Protein AF-E1T785-F1 (afdb_monomer)

Solvent-accessible surface area (backbone atoms only — not comparable to full-atom values): 15479 Å² total; per-residue (Å²): 138,87,81,79,80,77,81,83,77,61,74,66,61,57,54,53,52,51,52,52,52,53,51,53,49,52,54,56,58,63,71,67,68,72,83,83,67,47,73,42,74,53,43,89,75,67,82,80,56,80,74,70,69,83,73,79,69,86,63,81,60,54,86,45,40,35,24,63,44,80,32,51,56,45,77,91,52,64,41,40,44,41,56,33,48,78,50,101,89,40,71,44,77,32,89,43,41,24,38,72,49,43,50,32,56,30,51,35,52,26,43,46,54,50,37,26,68,74,61,50,36,57,71,45,58,96,51,93,75,64,92,84,54,51,40,39,35,36,42,42,40,35,74,41,81,45,32,34,76,54,47,31,8,34,43,30,31,44,34,35,44,28,38,75,93,50,90,44,58,40,75,42,74,50,76,33,75,23,75,22,50,72,56,67,69,35,38,51,52,12,44,36,52,29,49,52,56,51,34,52,40,52,45,51,40,51,52,47,51,53,51,42,53,54,54,53,55,54,57,67,69,65,63,77,90,75,78,90,77,93,70,93,72,95,70,81,86,73,78,78,72,78,77,70,77,59,64,77,74,60,73,83,74,78,75,75,84,78,76,83,126

pLDDT: mean 81.6, std 20.51, range [30.55, 98.69]

Mean predicted aligned error: 12.33 Å

Sequence (261 aa):
MMFDRLPRLPRGSVRGAVLAGALATAFALAACSSPNSRFYTLGDVSAGAPAAAPSVRTAAAPAWLIAVAPIDVPPQVAKNQLVVQTGPTQVKVLEEERWASLPGDELRRALSTSLTQQLNTIDVYGAAYSDTTPVYRVSMNVQRFESWPGSHALIDAVWSVRAVRSTAVMTCRSVVSEPVGSGYDSLVDGHRRALQRISAQVAGAVQAMAAAAVASSATSASNPASAPSTAASASAANKRVVRVSVPACPSEVAAGSVAVR

Radius of gyration: 31.35 Å; Cα contacts (8 Å, |Δi|>4): 379; chains: 1; bounding box: 48×64×136 Å

Nearest PDB structures (foldseek):
  6osx-assembly1_A  TM=8.588E-01  e=2.670E-11  Enterobacter cloacae
  8q2d-assembly1_A  TM=8.648E-01  e=5.911E-10  Escherichia coli
  8q2c-assembly1_B  TM=8.013E-01  e=6.675E-10  Escherichia coli
  2iqi-assembly8_H  TM=7.731E-01  e=5.592E-09  Xanthomonas campestris pv. campestris
  2iqi-assembly6_F  TM=7.863E-01  e=2.260E-08  Xanthomonas campestris pv. campestris

Secondary structure (DSSP, 8-state):
----------HHHHHHHHHHHHHHHHHHHHTTPPPPPEEE-SS----SS---------SPPPS-EEEE---B--TTT-SSEEEEEEETTEEEEEEEEEESS-HHHHHHHHHHHHHHHHHT--B-TTS---TTS-EEEEEEEEEEEEEETTTEEEEEEEEEEEETTSS-EEEEEEEEEEE--SSHHHHHHHHHHHHHHHHHHHHHHHHHHHHHHHHHHHHHHS-----------------------PPPPPP----------

InterPro domains:
  IPR005586 ABC-type transport auxiliary lipoprotein component [PF03886] (51-203)

Organism: Burkholderia sp. (strain CCGE1003) (NCBI:txid640512)

Foldseek 3Di:
DDDDDDDDDDPVVVVVVVVVVVVVVVVVVVVPDDDAADEAFLADPPVPPDPPPPPPPPDPQPLAAEAEDQEADPPVQQAFFDWADPDPPDIDTHPRYGYPHGVSVRLSNRLQVLLCVLRVHHHQHVHDDDPVGWYKYKYKYWPDAHQYAQFWTWTWIWMWIDGPPDPAIDIDIDIFIFGFHHDDVRSSVRVSVRSSLVSVQVNVQNVQLVVLVVVVVVVVVPPDPPDDDPDDDDDDCPPPPPPRDRDHRDDRPPPDDPDDD

Structure (mmCIF, N/CA/C/O backbone):
data_AF-E1T785-F1
#
_entry.id   AF-E1T785-F1
#
loop_
_atom_site.group_PDB
_atom_site.id
_atom_site.type_symbol
_atom_site.label_atom_id
_atom_site.label_alt_id
_atom_site.label_comp_id
_atom_site.label_asym_id
_atom_site.label_entity_id
_atom_site.label_seq_id
_atom_site.pdbx_PDB_ins_code
_atom_site.Cartn_x
_atom_site.Cartn_y
_atom_site.Cartn_z
_atom_site.occupancy
_atom_site.B_iso_or_equiv
_atom_site.auth_seq_id
_atom_site.auth_comp_id
_atom_site.auth_asym_id
_atom_site.auth_atom_id
_atom_site.pdbx_PDB_model_num
ATOM 1 N N . MET A 1 1 ? 0.353 37.597 82.668 1.00 50.66 1 MET A N 1
ATOM 2 C CA . MET A 1 1 ? 0.628 36.857 81.417 1.00 50.66 1 MET A CA 1
ATOM 3 C C . MET A 1 1 ? -0.339 35.683 81.375 1.00 50.66 1 MET A C 1
ATOM 5 O O . MET A 1 1 ? -0.178 34.749 82.149 1.0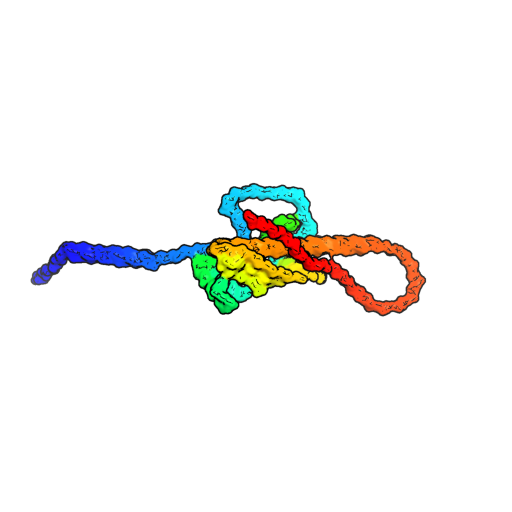0 50.66 1 MET A O 1
ATOM 9 N N . MET A 1 2 ? -1.423 35.812 80.611 1.00 48.12 2 MET A N 1
ATOM 10 C CA . MET A 1 2 ? -2.520 34.840 80.552 1.00 48.12 2 MET A CA 1
ATOM 11 C C . MET A 1 2 ? -2.169 33.809 79.476 1.00 48.12 2 MET A C 1
ATOM 13 O O . MET A 1 2 ? -2.085 34.155 78.302 1.00 48.12 2 MET A O 1
ATOM 17 N N . PHE A 1 3 ? -1.874 32.574 79.879 1.00 56.34 3 PHE A N 1
ATOM 18 C CA . PHE A 1 3 ? -1.658 31.474 78.943 1.00 56.34 3 PHE A CA 1
ATOM 19 C C . PHE A 1 3 ? -3.012 30.850 78.611 1.00 56.34 3 PHE A C 1
ATOM 21 O O . PHE A 1 3 ? -3.573 30.108 79.419 1.00 56.34 3 PHE A O 1
ATOM 28 N N . ASP A 1 4 ? -3.533 31.173 77.430 1.00 55.00 4 ASP A N 1
ATOM 29 C CA . ASP A 1 4 ? -4.713 30.522 76.871 1.00 55.00 4 ASP A CA 1
ATOM 30 C C . ASP A 1 4 ? -4.440 29.026 76.668 1.00 55.00 4 ASP A C 1
ATOM 32 O O . ASP A 1 4 ? -3.512 28.616 75.963 1.00 55.00 4 ASP A O 1
ATOM 36 N N . ARG A 1 5 ? -5.247 28.181 77.319 1.00 57.56 5 ARG A N 1
ATOM 37 C CA . ARG A 1 5 ? -5.224 26.731 77.107 1.00 57.56 5 ARG A CA 1
ATOM 38 C C . ARG A 1 5 ? -5.931 26.422 75.794 1.00 57.56 5 ARG A C 1
ATOM 40 O O . ARG A 1 5 ? -7.155 26.465 75.725 1.00 57.56 5 ARG A O 1
ATOM 47 N N . LEU A 1 6 ? -5.161 26.030 74.781 1.00 60.56 6 LEU A N 1
ATOM 48 C CA . LEU A 1 6 ? -5.719 25.499 73.540 1.00 60.56 6 LEU A CA 1
ATOM 49 C C . LEU A 1 6 ? -6.572 24.241 73.818 1.00 60.56 6 LEU A C 1
ATOM 51 O O . LEU A 1 6 ? -6.137 23.347 74.558 1.00 60.56 6 LEU A O 1
ATOM 55 N N . PRO A 1 7 ? -7.775 24.141 73.227 1.00 64.31 7 PRO A N 1
ATOM 56 C CA . PRO A 1 7 ? -8.656 22.997 73.407 1.00 64.31 7 PRO A CA 1
ATOM 57 C C . PRO A 1 7 ? -8.028 21.730 72.811 1.00 64.31 7 PRO A C 1
ATOM 59 O O . PRO A 1 7 ? -7.568 21.704 71.670 1.00 64.31 7 PRO A O 1
ATOM 62 N N . ARG A 1 8 ? -8.017 20.644 73.594 1.00 61.50 8 ARG A N 1
ATOM 63 C CA . ARG A 1 8 ? -7.592 19.318 73.126 1.00 61.50 8 ARG A CA 1
ATOM 64 C C . ARG A 1 8 ? -8.666 18.756 72.197 1.00 61.50 8 ARG A C 1
ATOM 66 O O . ARG A 1 8 ? -9.742 18.383 72.657 1.00 61.50 8 ARG A O 1
ATOM 73 N N . LEU A 1 9 ? -8.361 18.676 70.904 1.00 59.06 9 LEU A N 1
ATOM 74 C CA . LEU A 1 9 ? -9.236 18.046 69.919 1.00 59.06 9 LEU A CA 1
ATOM 75 C C . LEU A 1 9 ? -9.465 16.559 70.267 1.00 59.06 9 LEU A C 1
ATOM 77 O O . LEU A 1 9 ? -8.508 15.843 70.589 1.00 59.06 9 LEU A O 1
ATOM 81 N N . PRO A 1 10 ? -10.714 16.065 70.207 1.00 64.62 10 PRO A N 1
ATOM 82 C CA . PRO A 1 10 ? -11.024 14.672 70.491 1.00 64.62 10 PRO A CA 1
ATOM 83 C C . PRO A 1 10 ? -10.369 13.760 69.445 1.00 64.62 10 PRO A C 1
ATOM 85 O O . PRO A 1 10 ? -10.533 13.932 68.238 1.00 64.62 10 PRO A O 1
ATOM 88 N N . ARG A 1 11 ? -9.634 12.743 69.913 1.00 62.47 11 ARG A N 1
ATOM 89 C CA . ARG A 1 11 ? -8.872 11.789 69.077 1.00 62.47 11 ARG A CA 1
ATOM 90 C C . ARG A 1 11 ? -9.716 11.081 68.000 1.00 62.47 11 ARG A C 1
ATOM 92 O O . ARG A 1 11 ? -9.159 10.618 67.008 1.00 62.47 11 ARG A O 1
ATOM 99 N N . GLY A 1 12 ? -11.039 11.014 68.173 1.00 66.06 12 GLY A N 1
ATOM 100 C CA . GLY A 1 12 ? -11.977 10.477 67.180 1.00 66.06 12 GLY A CA 1
ATOM 101 C C . GLY A 1 12 ? -12.086 11.331 65.911 1.00 66.06 12 GLY A C 1
ATOM 102 O O . GLY A 1 12 ? -12.112 10.783 64.812 1.00 66.06 12 GLY A O 1
ATOM 103 N N . SER A 1 13 ? -12.047 12.661 66.038 1.00 66.31 13 SER A N 1
ATOM 104 C CA . SER A 1 13 ? -12.136 13.590 64.901 1.00 66.31 13 SER A CA 1
ATOM 105 C C . SER A 1 13 ? -10.894 13.536 64.008 1.00 66.31 13 SER A C 1
ATOM 107 O O . SER A 1 13 ? -10.998 13.664 62.792 1.00 66.31 13 SER A O 1
ATOM 109 N N . VAL A 1 14 ? -9.723 13.263 64.595 1.00 71.88 14 VAL A N 1
ATOM 110 C CA . VAL A 1 14 ? -8.457 13.127 63.856 1.00 71.88 14 VAL A CA 1
ATOM 111 C C . VAL A 1 14 ? -8.446 11.853 63.001 1.00 71.88 14 VAL A C 1
ATOM 113 O O . VAL A 1 14 ? -8.027 11.894 61.849 1.00 71.88 14 VAL A O 1
ATOM 116 N N . ARG A 1 15 ? -8.963 10.726 63.514 1.00 74.62 15 ARG A N 1
ATOM 117 C CA . ARG A 1 15 ? -9.059 9.469 62.746 1.00 74.62 15 ARG A CA 1
ATOM 118 C C . ARG A 1 15 ? -10.034 9.572 61.569 1.00 74.62 15 ARG A C 1
ATOM 120 O O . ARG A 1 15 ? -9.722 9.072 60.492 1.00 74.62 15 ARG A O 1
ATOM 127 N N . GLY A 1 16 ? -11.171 10.248 61.757 1.00 75.81 16 GLY A N 1
ATOM 128 C CA . GLY A 1 16 ? -12.144 10.489 60.686 1.00 75.81 16 GLY A CA 1
ATOM 129 C C . GLY A 1 16 ? -11.580 11.351 59.551 1.00 75.81 16 GLY A C 1
ATOM 130 O O . GLY A 1 16 ? -11.738 11.002 58.384 1.00 75.81 16 GLY A O 1
ATOM 131 N N . ALA A 1 17 ? -10.851 12.421 59.886 1.00 79.56 17 ALA A N 1
ATOM 132 C CA . ALA A 1 17 ? -10.211 13.289 58.896 1.00 79.56 17 ALA A CA 1
ATOM 133 C C . ALA A 1 17 ? -9.123 12.563 58.079 1.00 79.56 17 ALA A C 1
ATOM 135 O O . ALA A 1 17 ? -9.041 12.746 56.866 1.00 79.56 17 ALA A O 1
ATOM 136 N N . VAL A 1 18 ? -8.328 11.695 58.716 1.00 82.00 18 VAL A N 1
ATOM 137 C CA . VAL A 1 18 ? -7.293 10.898 58.030 1.00 82.00 18 VAL A CA 1
ATOM 138 C C . VAL A 1 18 ? -7.911 9.865 57.079 1.00 82.00 18 VAL A C 1
ATOM 140 O O . VAL A 1 18 ? -7.454 9.737 55.947 1.00 82.00 18 VAL A O 1
ATOM 143 N N . LEU A 1 19 ? -8.974 9.167 57.496 1.00 83.38 19 LEU A N 1
ATOM 144 C CA . LEU A 1 19 ? -9.689 8.207 56.642 1.00 83.38 19 LEU A CA 1
ATOM 145 C C . LEU A 1 19 ? -10.351 8.887 55.437 1.00 83.38 19 LEU A C 1
ATOM 147 O O . LEU A 1 19 ? -10.235 8.390 54.320 1.00 83.38 19 LEU A O 1
ATOM 151 N N . ALA A 1 20 ? -10.994 10.040 55.642 1.00 84.69 20 ALA A N 1
ATOM 152 C CA . ALA A 1 20 ? -11.591 10.814 54.556 1.00 84.69 20 ALA A CA 1
ATOM 153 C C . ALA A 1 20 ? -10.531 11.327 53.565 1.00 84.69 20 ALA A C 1
ATOM 155 O O . ALA A 1 20 ? -10.727 11.234 52.355 1.00 84.69 20 ALA A O 1
ATOM 156 N N . GLY A 1 21 ? -9.382 11.798 54.066 1.00 88.00 21 GLY A N 1
ATOM 157 C CA . GLY A 1 21 ? -8.251 12.206 53.230 1.00 88.00 21 GLY A CA 1
ATOM 158 C C . GLY A 1 21 ? -7.667 11.052 52.407 1.00 88.00 21 GLY A C 1
ATOM 159 O O . GLY A 1 21 ? -7.393 11.227 51.219 1.00 88.00 21 GLY A O 1
ATOM 160 N N . ALA A 1 22 ? -7.536 9.862 53.003 1.00 86.12 22 ALA A N 1
ATOM 161 C CA . ALA A 1 22 ? -7.064 8.654 52.322 1.00 86.12 22 ALA A CA 1
ATOM 162 C C . ALA A 1 22 ? -8.044 8.163 51.237 1.00 86.12 22 ALA A C 1
ATOM 164 O O . ALA A 1 22 ? -7.627 7.781 50.146 1.00 86.12 22 ALA A O 1
ATOM 165 N N . LEU A 1 23 ? -9.353 8.219 51.500 1.00 88.00 23 LEU A N 1
ATOM 166 C CA . LEU A 1 23 ? -10.389 7.893 50.513 1.00 88.00 23 LEU A CA 1
ATOM 167 C C . LEU A 1 23 ? -10.407 8.895 49.355 1.00 88.00 23 LEU A C 1
ATOM 169 O O . LEU A 1 23 ? -10.444 8.487 48.198 1.00 88.00 23 LEU A O 1
ATOM 173 N N . ALA A 1 24 ? -10.328 10.196 49.644 1.00 85.31 24 ALA A N 1
ATOM 174 C CA . ALA A 1 24 ? -10.288 11.233 48.615 1.00 85.31 24 ALA A CA 1
ATOM 175 C C . ALA A 1 24 ? -9.048 11.105 47.715 1.00 85.31 24 ALA A C 1
ATOM 177 O O . ALA A 1 24 ? -9.154 11.235 46.497 1.00 85.31 24 ALA A O 1
ATOM 178 N N . THR A 1 25 ? -7.885 10.787 48.294 1.00 83.56 25 THR A N 1
ATOM 179 C CA . THR A 1 25 ? -6.671 10.505 47.513 1.00 83.56 25 THR A CA 1
ATOM 180 C C . THR A 1 25 ? -6.807 9.221 46.699 1.00 83.56 25 THR A C 1
ATOM 182 O O . THR A 1 25 ? -6.485 9.239 45.517 1.00 83.56 25 THR A O 1
ATOM 185 N N . ALA A 1 26 ? -7.360 8.138 47.249 1.00 82.25 26 ALA A N 1
ATOM 186 C CA . ALA A 1 26 ? -7.601 6.909 46.486 1.00 82.25 26 ALA A CA 1
ATOM 187 C C . ALA A 1 26 ? -8.542 7.127 45.281 1.00 82.25 26 ALA A C 1
ATOM 189 O O . ALA A 1 26 ? -8.255 6.646 44.185 1.00 82.25 26 ALA A O 1
ATOM 190 N N . PHE A 1 27 ? -9.618 7.906 45.447 1.00 82.44 27 PHE A N 1
ATOM 191 C CA . PHE A 1 27 ? -10.508 8.288 44.343 1.00 82.44 27 PHE A CA 1
ATOM 192 C C . PHE A 1 27 ? -9.813 9.186 43.310 1.00 82.44 27 PHE A C 1
ATOM 194 O O . PHE A 1 27 ? -10.007 8.994 42.111 1.00 82.44 27 PHE A O 1
ATOM 201 N N . ALA A 1 28 ? -8.965 10.119 43.752 1.00 82.31 28 ALA A N 1
ATOM 202 C CA . ALA A 1 28 ? -8.172 10.952 42.850 1.00 82.31 28 ALA A CA 1
ATOM 203 C C . ALA A 1 28 ? -7.151 10.130 42.039 1.00 82.31 28 ALA A C 1
ATOM 205 O O . ALA A 1 28 ? -6.942 10.413 40.863 1.00 82.31 28 ALA A O 1
ATOM 206 N N . LEU A 1 29 ? -6.557 9.082 42.625 1.00 78.25 29 LEU A N 1
ATOM 207 C CA . LEU A 1 29 ? -5.646 8.177 41.914 1.00 78.25 29 LEU A CA 1
ATOM 208 C C . LEU A 1 29 ? -6.382 7.268 40.915 1.00 78.25 29 LEU A C 1
ATOM 210 O O . LEU A 1 29 ? -5.865 7.026 39.826 1.00 78.25 29 LEU A O 1
ATOM 214 N N . ALA A 1 30 ? -7.591 6.798 41.241 1.00 70.38 30 ALA A N 1
ATOM 215 C CA . ALA A 1 30 ? -8.408 6.002 40.319 1.00 70.38 30 ALA A CA 1
ATOM 216 C C . ALA A 1 30 ? -8.887 6.812 39.097 1.00 70.38 30 ALA A C 1
ATOM 218 O O . ALA A 1 30 ? -9.045 6.256 38.011 1.00 70.38 30 ALA A O 1
ATOM 219 N N . ALA A 1 31 ? -9.052 8.130 39.247 1.00 67.94 31 ALA A N 1
ATOM 220 C CA . AL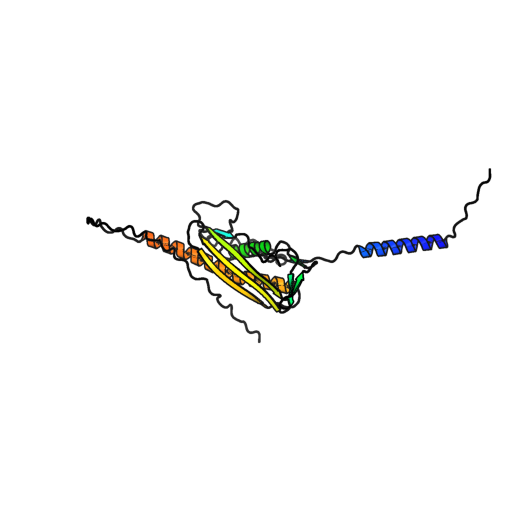A A 1 31 ? -9.405 9.039 38.156 1.00 67.94 31 ALA A CA 1
ATOM 221 C C . ALA A 1 31 ? -8.258 9.292 37.150 1.00 67.94 31 ALA A C 1
ATOM 223 O O . ALA A 1 31 ? -8.504 9.840 36.079 1.00 67.94 31 ALA A O 1
ATOM 224 N N . CYS A 1 32 ? -7.025 8.868 37.456 1.00 75.12 32 CYS A N 1
ATOM 225 C CA . CYS A 1 32 ? -5.862 8.983 36.566 1.00 75.12 32 CYS A CA 1
ATOM 226 C C . CYS A 1 32 ? -5.608 7.733 35.700 1.00 75.12 32 CYS A C 1
ATOM 228 O O . CYS A 1 32 ? -4.553 7.629 35.071 1.00 75.12 32 CYS A O 1
ATOM 230 N N . SER A 1 33 ? -6.530 6.765 35.658 1.00 74.00 33 SER A N 1
ATOM 231 C CA . SER A 1 33 ? -6.387 5.608 34.767 1.00 74.00 33 SER A CA 1
ATOM 232 C C . SER A 1 33 ? -6.621 6.031 33.312 1.00 74.00 33 SER A C 1
ATOM 234 O O . SER A 1 33 ? -7.705 6.490 32.957 1.00 74.00 33 SER A O 1
ATOM 236 N N . SER A 1 34 ? -5.592 5.910 32.468 1.00 72.44 34 SER A N 1
ATOM 237 C CA . SER A 1 34 ? -5.698 6.171 31.029 1.00 72.44 34 SER A CA 1
ATOM 238 C C . SER A 1 34 ? -6.214 4.927 30.289 1.00 72.44 34 SER A C 1
ATOM 240 O O . SER A 1 34 ? -5.835 3.808 30.649 1.00 72.44 34 SER A O 1
ATOM 242 N N . PRO A 1 35 ? -7.072 5.081 29.261 1.00 76.50 35 PRO A N 1
ATOM 243 C CA . PRO A 1 35 ? -7.508 3.960 28.434 1.00 76.50 35 PRO A CA 1
ATOM 244 C C . PRO A 1 35 ? -6.318 3.268 27.759 1.00 76.50 35 PRO A C 1
ATOM 246 O O . PRO A 1 35 ? -5.388 3.924 27.286 1.00 76.50 35 PRO A O 1
ATOM 249 N N . ASN A 1 36 ? -6.353 1.937 27.682 1.00 85.31 36 ASN A N 1
ATOM 250 C CA . ASN A 1 36 ? -5.328 1.176 26.974 1.00 85.31 36 ASN A CA 1
ATOM 251 C C . ASN A 1 36 ? -5.446 1.420 25.459 1.00 85.31 36 ASN A C 1
ATOM 253 O O . ASN A 1 36 ? -6.487 1.124 24.877 1.00 85.31 36 ASN A O 1
ATOM 257 N N . SER A 1 37 ? -4.390 1.944 24.833 1.00 90.81 37 SER A N 1
ATOM 258 C CA . SER A 1 37 ? -4.333 2.176 23.384 1.00 90.81 37 SER A CA 1
ATOM 259 C C . SER A 1 37 ? -3.687 0.996 22.659 1.00 90.81 37 SER A C 1
ATOM 261 O O . SER A 1 37 ? -2.655 0.483 23.095 1.00 90.81 37 SER A O 1
ATOM 263 N N . ARG A 1 38 ? -4.254 0.599 21.519 1.00 94.81 38 ARG A N 1
ATOM 264 C CA . ARG A 1 38 ? -3.717 -0.438 20.633 1.00 94.81 38 ARG A CA 1
ATOM 265 C C . ARG A 1 38 ? -3.166 0.180 19.358 1.00 94.81 38 ARG A C 1
ATOM 267 O O . ARG A 1 38 ? -3.734 1.125 18.811 1.00 94.81 38 ARG A O 1
ATOM 274 N N . PHE A 1 39 ? -2.058 -0.383 18.887 1.00 95.75 39 PHE A N 1
ATOM 275 C CA . PHE A 1 39 ? -1.356 0.093 17.704 1.00 95.75 39 PHE A CA 1
ATOM 276 C C . PHE A 1 39 ? -1.245 -1.001 16.648 1.00 95.75 39 PHE A C 1
ATOM 278 O O . PHE A 1 39 ? -0.851 -2.129 16.943 1.00 95.75 39 PHE A O 1
ATOM 285 N N . TYR A 1 40 ? -1.561 -0.634 15.413 1.00 96.12 40 TYR A N 1
ATOM 286 C CA . TYR A 1 40 ? -1.675 -1.528 14.273 1.00 96.12 40 TYR A CA 1
ATOM 287 C C . TYR A 1 40 ? -0.661 -1.201 13.187 1.00 96.12 40 TYR A C 1
ATOM 289 O O . TYR A 1 40 ? -0.358 -0.036 12.933 1.00 96.12 40 TYR A O 1
ATOM 297 N N . THR A 1 41 ? -0.174 -2.234 12.504 1.00 95.62 41 THR A N 1
ATOM 298 C CA . THR A 1 41 ? 0.733 -2.091 11.363 1.00 95.62 41 THR A CA 1
ATOM 299 C C . THR A 1 41 ? 0.335 -3.023 10.225 1.00 95.62 41 THR A C 1
ATOM 301 O O . THR A 1 41 ? -0.101 -4.158 10.441 1.00 95.62 41 THR A O 1
ATOM 304 N N . LEU A 1 42 ? 0.491 -2.536 8.992 1.00 95.06 42 LEU A N 1
ATOM 305 C CA . LEU A 1 42 ? 0.307 -3.347 7.785 1.00 95.06 42 LEU A CA 1
ATOM 306 C C . LEU A 1 42 ? 1.566 -4.152 7.441 1.00 95.06 42 LEU A C 1
ATOM 308 O O . LEU A 1 42 ? 1.485 -5.121 6.689 1.00 95.06 42 LEU A O 1
ATOM 312 N N . GLY A 1 43 ? 2.725 -3.759 7.978 1.00 82.19 43 GLY A N 1
ATOM 313 C CA . GLY A 1 43 ? 3.994 -4.443 7.755 1.00 82.19 43 GLY A CA 1
ATOM 314 C C . GLY A 1 43 ? 4.037 -5.801 8.448 1.00 82.19 43 GLY A C 1
ATOM 315 O O . GLY A 1 43 ? 3.408 -6.002 9.484 1.00 82.19 43 GLY A O 1
ATOM 316 N N . ASP A 1 44 ? 4.764 -6.761 7.881 1.00 67.19 44 ASP A N 1
ATOM 317 C CA . ASP A 1 44 ? 4.894 -8.097 8.462 1.00 67.19 44 ASP A CA 1
ATOM 318 C C . ASP A 1 44 ? 5.569 -8.049 9.833 1.00 67.19 44 ASP A C 1
ATOM 320 O O . ASP A 1 44 ? 6.789 -7.962 9.964 1.00 67.19 44 ASP A O 1
ATOM 324 N N . VAL A 1 45 ? 4.749 -8.143 10.875 1.00 50.59 45 VAL A N 1
ATOM 325 C CA . VAL A 1 45 ? 5.191 -8.446 12.226 1.00 50.59 45 VAL A CA 1
ATOM 326 C C . VAL A 1 45 ? 5.248 -9.964 12.323 1.00 50.59 45 VAL A C 1
ATOM 328 O O . VAL A 1 45 ? 4.365 -10.616 12.869 1.00 50.59 45 VAL A O 1
ATOM 331 N N . SER A 1 46 ? 6.337 -10.547 11.824 1.00 44.78 46 SER A N 1
ATOM 332 C CA . SER A 1 46 ? 6.803 -11.857 12.300 1.00 44.78 46 SER A CA 1
ATOM 333 C C . SER A 1 46 ? 7.317 -11.745 13.749 1.00 44.78 46 SER A C 1
ATOM 335 O O . SER A 1 46 ? 8.390 -12.243 14.060 1.00 44.78 46 SER A O 1
ATOM 337 N N . ALA A 1 47 ? 6.598 -11.068 14.655 1.00 40.91 47 ALA A N 1
ATOM 338 C CA . ALA A 1 47 ? 6.971 -10.936 16.071 1.00 40.91 47 ALA A CA 1
ATOM 339 C C . ALA A 1 47 ? 6.276 -11.986 16.949 1.00 40.91 47 ALA A C 1
ATOM 341 O O . ALA A 1 47 ? 5.800 -11.691 18.041 1.00 40.91 47 ALA A O 1
ATOM 342 N N . GLY A 1 48 ? 6.221 -13.224 16.462 1.00 40.16 48 GLY A N 1
ATOM 343 C CA . GLY A 1 48 ? 5.666 -14.356 17.211 1.00 40.16 48 GLY A CA 1
ATOM 344 C C . GLY A 1 48 ? 6.238 -15.709 16.798 1.00 40.16 48 GLY A C 1
ATOM 345 O O . GLY A 1 48 ? 6.314 -16.617 17.618 1.00 40.16 48 GLY A O 1
ATOM 346 N N . ALA A 1 49 ? 6.716 -15.840 15.559 1.00 36.72 49 ALA A N 1
ATOM 347 C CA . ALA A 1 49 ? 7.589 -16.942 15.177 1.00 36.72 49 ALA A CA 1
ATOM 348 C C . ALA A 1 49 ? 9.041 -16.550 15.497 1.00 36.72 49 ALA A C 1
ATOM 350 O O . ALA A 1 49 ? 9.406 -15.401 15.226 1.00 36.72 49 ALA A O 1
ATOM 351 N N . PRO A 1 50 ? 9.885 -17.452 16.045 1.00 36.94 50 PRO A N 1
ATOM 352 C CA . PRO A 1 50 ? 11.317 -17.191 16.102 1.00 36.94 50 PRO A CA 1
ATOM 353 C C . PRO A 1 50 ? 11.745 -16.805 14.692 1.00 36.94 50 PRO A C 1
ATOM 355 O O . PRO A 1 50 ? 11.412 -17.522 13.746 1.00 36.94 50 PRO A O 1
ATOM 358 N N . ALA A 1 51 ? 12.385 -15.641 14.559 1.00 40.41 51 ALA A N 1
ATOM 359 C CA . ALA A 1 51 ? 12.906 -15.157 13.295 1.00 40.41 51 ALA A CA 1
ATOM 360 C C . ALA A 1 51 ? 13.673 -16.312 12.652 1.00 40.41 51 ALA A C 1
ATOM 362 O O . ALA A 1 51 ? 14.762 -16.666 13.109 1.00 40.41 51 ALA A O 1
ATOM 363 N N . ALA A 1 52 ? 13.067 -16.956 11.650 1.00 41.28 52 ALA A N 1
ATOM 364 C CA . ALA A 1 52 ? 13.781 -17.911 10.835 1.00 41.28 52 ALA A CA 1
ATOM 365 C C . ALA A 1 52 ? 14.985 -17.125 10.328 1.00 41.28 52 ALA A C 1
ATOM 367 O O . ALA A 1 52 ? 14.806 -16.046 9.751 1.00 41.28 52 ALA A O 1
ATOM 368 N N . ALA A 1 53 ? 16.188 -17.598 10.677 1.00 45.31 53 ALA A N 1
ATOM 369 C CA . ALA A 1 53 ? 17.441 -16.962 10.300 1.00 45.31 53 ALA A CA 1
ATOM 370 C C . ALA A 1 53 ? 17.320 -16.506 8.844 1.00 45.31 53 ALA A C 1
ATOM 372 O O . ALA A 1 53 ? 16.764 -17.282 8.060 1.00 45.31 53 ALA A O 1
ATOM 373 N N . PRO A 1 54 ? 17.754 -15.278 8.493 1.00 46.69 54 PRO A N 1
ATOM 374 C CA . PRO A 1 54 ? 17.575 -14.740 7.154 1.00 46.69 54 PRO A CA 1
ATOM 375 C C . PRO A 1 54 ? 18.090 -15.787 6.181 1.00 46.69 54 PRO A C 1
ATOM 377 O O . PRO A 1 54 ? 19.294 -16.018 6.079 1.00 46.69 54 PRO A O 1
ATOM 380 N N . SER A 1 55 ? 17.165 -16.500 5.541 1.00 45.31 55 SER A N 1
ATOM 381 C CA . SER A 1 55 ? 17.517 -17.513 4.572 1.00 45.31 55 SER A CA 1
ATOM 382 C C . SER A 1 55 ? 18.151 -16.714 3.455 1.00 45.31 55 SER A C 1
ATOM 384 O O . SER A 1 55 ? 17.446 -15.977 2.758 1.00 45.31 55 SER A O 1
ATOM 386 N N . VAL A 1 56 ? 19.478 -16.772 3.366 1.00 48.19 56 VAL A N 1
ATOM 387 C CA . VAL A 1 56 ? 20.250 -16.191 2.276 1.00 48.19 56 VAL A CA 1
ATOM 388 C C . VAL A 1 56 ? 19.781 -16.931 1.034 1.00 48.19 56 VAL A C 1
ATOM 390 O O . VAL A 1 56 ? 20.277 -18.005 0.704 1.00 48.19 56 VAL A O 1
ATOM 393 N N . ARG A 1 57 ? 18.721 -16.417 0.404 1.00 50.16 57 ARG A N 1
ATOM 394 C CA . ARG A 1 57 ? 18.176 -16.989 -0.817 1.00 50.16 57 ARG A CA 1
ATOM 395 C C . ARG A 1 57 ? 19.233 -16.768 -1.888 1.00 50.16 57 ARG A C 1
ATOM 397 O O . ARG A 1 57 ? 19.426 -15.659 -2.363 1.00 50.16 57 ARG A O 1
ATOM 404 N N . THR A 1 58 ? 19.924 -17.842 -2.253 1.00 47.38 58 THR A N 1
ATOM 405 C CA . THR A 1 58 ? 20.972 -17.901 -3.284 1.00 47.38 58 THR A CA 1
ATOM 406 C C . THR A 1 58 ? 20.394 -17.838 -4.706 1.00 47.38 58 THR A C 1
ATOM 408 O O . THR A 1 58 ? 20.994 -18.337 -5.653 1.00 47.38 58 THR A O 1
ATOM 411 N N . ALA A 1 59 ? 19.201 -17.263 -4.881 1.00 55.66 59 ALA A N 1
ATOM 412 C CA . ALA A 1 59 ? 18.710 -16.926 -6.207 1.00 55.66 59 ALA A CA 1
ATOM 413 C C . ALA A 1 59 ? 19.458 -15.669 -6.656 1.00 55.66 59 ALA A C 1
ATOM 415 O O . ALA A 1 59 ? 19.497 -14.685 -5.913 1.00 55.66 59 ALA A O 1
ATOM 416 N N . ALA A 1 60 ? 20.063 -15.708 -7.847 1.00 61.94 60 ALA A N 1
ATOM 417 C CA . ALA A 1 60 ? 20.704 -14.538 -8.432 1.00 61.94 60 ALA A CA 1
ATOM 418 C C . ALA A 1 60 ? 19.713 -13.365 -8.391 1.00 61.94 60 ALA A C 1
ATOM 420 O O . ALA A 1 60 ? 18.607 -13.465 -8.930 1.00 61.94 60 ALA A O 1
ATOM 421 N N . ALA A 1 61 ? 20.078 -12.294 -7.683 1.00 66.25 61 ALA A N 1
ATOM 422 C CA . ALA A 1 61 ? 19.269 -11.086 -7.643 1.00 66.25 61 ALA A CA 1
ATOM 423 C C . ALA A 1 61 ? 19.033 -10.614 -9.089 1.00 66.25 61 ALA A C 1
ATOM 425 O O . ALA A 1 61 ? 19.950 -10.702 -9.916 1.00 66.25 61 ALA A O 1
ATOM 426 N N . PRO A 1 62 ? 17.819 -10.154 -9.430 1.00 75.38 62 PRO A N 1
ATOM 427 C CA . PRO A 1 62 ? 17.559 -9.642 -10.758 1.00 75.38 62 PRO A CA 1
ATOM 428 C C . PRO A 1 62 ? 18.497 -8.467 -11.046 1.00 75.38 62 PRO A C 1
ATOM 430 O O . PRO A 1 62 ? 18.850 -7.691 -10.160 1.00 75.38 62 PRO A O 1
ATOM 433 N N . ALA A 1 63 ? 18.876 -8.300 -12.312 1.00 86.38 63 ALA A N 1
ATOM 434 C CA . ALA A 1 63 ? 19.753 -7.215 -12.759 1.00 86.38 63 ALA A CA 1
ATOM 435 C C . ALA A 1 63 ? 19.059 -5.833 -12.783 1.00 86.38 63 ALA A C 1
ATOM 437 O O . ALA A 1 63 ? 19.446 -4.958 -13.552 1.00 86.38 63 ALA A O 1
ATOM 438 N N . TRP A 1 64 ? 17.996 -5.645 -12.001 1.00 93.31 64 TRP A N 1
ATOM 439 C CA . TRP A 1 64 ? 17.187 -4.434 -11.935 1.00 93.31 64 TRP A CA 1
ATOM 440 C C . TRP A 1 64 ? 16.677 -4.212 -10.512 1.00 93.31 64 TRP A C 1
ATOM 442 O O . TRP A 1 64 ? 16.590 -5.144 -9.722 1.00 93.31 64 TRP A O 1
ATOM 452 N N . LEU A 1 65 ? 16.343 -2.962 -10.199 1.00 95.94 65 LEU A N 1
ATOM 453 C CA . LEU A 1 65 ? 15.924 -2.509 -8.872 1.00 95.94 65 LEU A CA 1
ATOM 454 C C . LEU A 1 65 ? 14.504 -1.938 -8.918 1.00 95.94 65 LEU A C 1
ATOM 456 O O . LEU A 1 65 ? 13.984 -1.615 -9.992 1.00 95.94 65 LEU A O 1
ATOM 460 N N . ILE A 1 66 ? 13.892 -1.753 -7.748 1.00 97.75 66 ILE A N 1
ATOM 461 C CA . ILE A 1 66 ? 12.606 -1.055 -7.621 1.00 97.75 66 ILE A CA 1
ATOM 462 C C . ILE A 1 66 ? 12.757 0.217 -6.792 1.00 97.75 66 ILE A C 1
ATOM 464 O O . ILE A 1 66 ? 13.682 0.345 -5.997 1.00 97.75 66 ILE A O 1
ATOM 468 N N . ALA A 1 67 ? 11.841 1.161 -6.980 1.00 97.88 67 ALA A N 1
ATOM 469 C CA . ALA A 1 67 ? 11.727 2.347 -6.138 1.00 97.88 67 ALA A CA 1
ATOM 470 C C . ALA A 1 67 ? 10.255 2.593 -5.798 1.00 97.88 67 ALA A C 1
ATOM 472 O O . ALA A 1 67 ? 9.499 3.057 -6.658 1.00 97.88 67 ALA A O 1
ATOM 473 N N . VAL A 1 68 ? 9.840 2.290 -4.567 1.00 98.50 68 VAL A N 1
ATOM 474 C CA . VAL A 1 68 ? 8.449 2.487 -4.124 1.00 98.50 68 VAL A CA 1
ATOM 475 C C . VAL A 1 68 ? 8.275 3.900 -3.572 1.00 98.50 68 VAL A C 1
ATOM 477 O O . VAL A 1 68 ? 8.784 4.242 -2.504 1.00 98.50 68 VAL A O 1
ATOM 480 N N . ALA A 1 69 ? 7.555 4.735 -4.322 1.00 98.19 69 ALA A N 1
ATOM 481 C CA . ALA A 1 69 ? 7.260 6.111 -3.937 1.00 98.19 69 ALA A CA 1
ATOM 482 C C . ALA A 1 69 ? 6.288 6.191 -2.739 1.00 98.19 69 ALA A C 1
ATOM 484 O O . ALA A 1 69 ? 5.592 5.213 -2.460 1.00 98.19 69 ALA A O 1
ATOM 485 N N . PRO A 1 70 ? 6.218 7.342 -2.037 1.00 98.06 70 PRO A N 1
ATOM 486 C CA . PRO A 1 70 ? 5.169 7.628 -1.067 1.00 98.06 70 PRO A CA 1
ATOM 487 C C . PRO A 1 70 ? 3.788 7.319 -1.636 1.00 98.06 70 PRO A C 1
ATOM 489 O O . PRO A 1 70 ? 3.539 7.529 -2.826 1.00 98.06 70 PRO A O 1
ATOM 492 N N . ILE A 1 71 ? 2.923 6.788 -0.776 1.00 98.44 71 ILE A N 1
ATOM 493 C CA . ILE A 1 71 ? 1.564 6.402 -1.136 1.00 98.44 71 ILE A CA 1
ATOM 494 C C . ILE A 1 71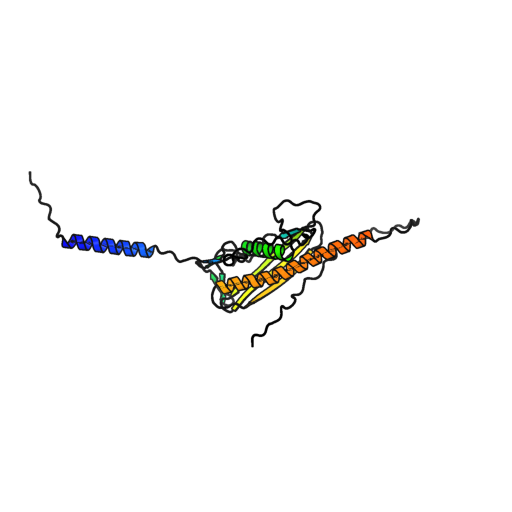 ? 0.611 7.417 -0.526 1.00 98.44 71 ILE A C 1
ATOM 496 O O . ILE A 1 71 ? 0.556 7.572 0.694 1.00 98.44 71 ILE A O 1
ATOM 500 N N . ASP A 1 72 ? -0.150 8.082 -1.387 1.00 97.62 72 ASP A N 1
ATOM 501 C CA . ASP A 1 72 ? -1.207 8.991 -0.962 1.00 97.62 72 ASP A CA 1
ATOM 502 C C . ASP A 1 72 ? -2.460 8.206 -0.573 1.00 97.62 72 ASP A C 1
ATOM 504 O O . ASP A 1 72 ? -2.825 7.220 -1.224 1.00 97.62 72 ASP A O 1
ATOM 508 N N . VAL A 1 73 ? -3.142 8.681 0.469 1.00 98.31 73 VAL A N 1
ATOM 509 C CA . VAL A 1 73 ? -4.411 8.135 0.963 1.00 98.31 73 VAL A CA 1
ATOM 510 C C . VAL A 1 73 ? -5.452 9.247 1.110 1.00 98.31 73 VAL A C 1
ATOM 512 O O . VAL A 1 73 ? -5.077 10.416 1.248 1.00 98.31 73 VAL A O 1
ATOM 515 N N . PRO A 1 74 ? -6.760 8.925 1.124 1.00 97.88 74 PRO A N 1
ATOM 516 C CA . PRO A 1 74 ? -7.792 9.937 1.299 1.00 97.88 74 PRO A CA 1
ATOM 517 C C . PRO A 1 74 ? -7.617 10.705 2.620 1.00 97.88 74 PRO A C 1
ATOM 519 O O . PRO A 1 74 ? -7.322 10.097 3.654 1.00 97.88 74 PRO A O 1
ATOM 522 N N . PRO A 1 75 ? -7.870 12.027 2.648 1.00 96.00 75 PRO A N 1
ATOM 523 C CA . PRO A 1 75 ? -7.629 12.858 3.832 1.00 96.00 75 PRO A CA 1
ATOM 524 C C . PRO A 1 75 ? -8.457 12.430 5.052 1.00 96.00 75 PRO A C 1
ATOM 526 O O . PRO A 1 75 ? -8.070 12.682 6.191 1.00 96.00 75 PRO A O 1
ATOM 529 N N . GLN A 1 76 ? -9.581 11.743 4.831 1.00 94.25 76 GLN A N 1
ATOM 530 C CA . GLN A 1 76 ? -10.422 11.198 5.898 1.00 94.25 76 GLN A CA 1
ATOM 531 C C . GLN A 1 76 ? -9.685 10.160 6.755 1.00 94.25 76 GLN A C 1
ATOM 533 O O . GLN A 1 76 ? -9.889 10.124 7.969 1.00 94.25 76 GLN A O 1
ATOM 538 N N . VAL A 1 77 ? -8.807 9.364 6.136 1.00 96.75 77 VAL A N 1
ATOM 539 C CA . VAL A 1 77 ? -8.029 8.302 6.791 1.00 96.75 77 VAL A CA 1
ATOM 540 C C . VAL A 1 77 ? -6.562 8.682 7.001 1.00 96.75 77 VAL A C 1
ATOM 542 O O . VAL A 1 77 ? -5.825 7.914 7.601 1.00 96.75 77 VAL A O 1
ATOM 545 N N . ALA A 1 78 ? -6.118 9.856 6.543 1.00 96.81 78 ALA A N 1
ATOM 546 C CA . ALA A 1 78 ? -4.740 10.339 6.679 1.00 96.81 78 ALA A CA 1
ATOM 547 C C . ALA A 1 78 ? -4.415 10.796 8.120 1.00 96.81 78 ALA A C 1
ATOM 549 O O . ALA A 1 78 ? -4.069 11.950 8.368 1.00 96.81 78 ALA A O 1
ATOM 550 N N . LYS A 1 79 ? -4.584 9.898 9.093 1.00 97.00 79 LYS A N 1
ATOM 551 C CA . LYS A 1 79 ? -4.373 10.122 10.527 1.00 97.00 79 LYS A CA 1
ATOM 552 C C . LYS A 1 79 ? -4.004 8.819 11.228 1.00 97.00 79 LYS A C 1
ATOM 554 O O . LYS A 1 79 ? -4.255 7.737 10.708 1.00 97.00 79 LYS A O 1
ATOM 559 N N . ASN A 1 80 ? -3.445 8.929 12.431 1.00 96.88 80 ASN A N 1
ATOM 560 C CA . ASN A 1 80 ? -3.061 7.748 13.203 1.00 96.88 80 ASN A CA 1
ATOM 561 C C . ASN A 1 80 ? -4.262 7.037 13.833 1.00 96.88 80 ASN A C 1
ATOM 563 O O . ASN A 1 80 ? -4.127 5.882 14.186 1.00 96.88 80 ASN A O 1
ATOM 567 N N . GLN A 1 81 ? -5.423 7.667 14.008 1.00 97.50 81 GLN A N 1
ATOM 568 C CA . GLN A 1 81 ? -6.615 6.950 14.466 1.00 97.50 81 GLN A CA 1
ATOM 569 C C . GLN A 1 81 ? -7.140 5.994 13.391 1.00 97.50 81 GLN A C 1
ATOM 571 O O . GLN A 1 81 ? -7.201 6.349 12.211 1.00 97.50 81 GLN A O 1
ATOM 576 N N . LEU A 1 82 ? -7.581 4.806 13.801 1.00 97.25 82 LEU A N 1
ATOM 577 C CA . LEU A 1 82 ? -8.296 3.897 12.918 1.00 97.25 82 LEU A CA 1
ATOM 578 C C . LEU A 1 82 ? -9.682 4.491 12.623 1.00 97.25 82 LEU A C 1
ATOM 580 O O . LEU A 1 82 ? -10.427 4.870 13.529 1.00 97.25 82 LEU A O 1
ATOM 584 N N . VAL A 1 83 ? -10.027 4.586 11.341 1.00 97.50 83 VAL A N 1
ATOM 585 C CA . VAL A 1 83 ? -11.333 5.075 10.886 1.00 97.50 83 VAL A CA 1
ATOM 586 C C . VAL A 1 83 ? -12.137 3.892 10.374 1.00 97.50 83 VAL A C 1
ATOM 588 O O . VAL A 1 83 ? -11.666 3.141 9.515 1.00 97.50 83 VAL A O 1
ATOM 591 N N . VAL A 1 84 ? -13.343 3.726 10.913 1.00 97.19 84 VAL A N 1
ATOM 592 C CA . VAL A 1 84 ? -14.264 2.646 10.550 1.00 97.19 84 VAL A CA 1
ATOM 593 C C . VAL A 1 84 ? -15.581 3.196 10.036 1.00 97.19 84 VAL A C 1
ATOM 595 O O . VAL A 1 84 ? -16.063 4.229 10.495 1.00 97.19 84 VAL A O 1
ATOM 598 N N . GLN A 1 85 ? -16.187 2.478 9.104 1.00 96.00 85 GLN A N 1
ATOM 599 C CA . GLN A 1 85 ? -17.504 2.789 8.577 1.00 96.00 85 GLN A CA 1
ATOM 600 C C . GLN A 1 85 ? -18.574 2.325 9.567 1.00 96.00 85 GLN A C 1
ATOM 602 O O . GLN A 1 85 ? -18.539 1.192 10.050 1.00 96.00 85 GLN A O 1
ATOM 607 N N . THR A 1 86 ? -19.536 3.198 9.861 1.00 94.31 86 THR A N 1
ATOM 608 C CA . THR A 1 86 ? -20.725 2.875 10.676 1.00 94.31 86 THR A CA 1
ATOM 609 C C . THR A 1 86 ? -22.017 2.927 9.866 1.00 94.31 86 THR A C 1
ATOM 611 O O . THR A 1 86 ? -23.074 2.533 10.350 1.00 94.31 86 THR A O 1
ATOM 614 N N . GLY A 1 87 ? -21.937 3.397 8.624 1.00 91.94 87 GLY A N 1
ATOM 615 C CA . GLY A 1 87 ? -23.031 3.435 7.669 1.00 91.94 87 GLY A CA 1
ATOM 616 C C . GLY A 1 87 ? -22.555 3.974 6.317 1.00 91.94 87 GLY A C 1
ATOM 617 O O . GLY A 1 87 ? -21.381 4.312 6.169 1.00 91.94 87 GLY A O 1
ATOM 618 N N . PRO A 1 88 ? -23.451 4.102 5.325 1.00 88.75 88 PRO A N 1
ATOM 619 C CA . PRO A 1 88 ? -23.091 4.526 3.967 1.00 88.75 88 PRO A CA 1
ATOM 620 C C . PRO A 1 88 ? -22.438 5.913 3.881 1.00 88.75 88 PRO A C 1
ATOM 622 O O . PRO A 1 88 ? -21.682 6.189 2.956 1.00 88.75 88 PRO A O 1
ATOM 625 N N . THR A 1 89 ? -22.740 6.791 4.836 1.00 90.06 89 THR A N 1
ATOM 626 C CA . THR A 1 89 ? -22.271 8.186 4.875 1.00 90.06 89 THR A CA 1
ATOM 627 C C . THR A 1 89 ? -21.676 8.567 6.229 1.00 90.06 89 THR A C 1
ATOM 629 O O . THR A 1 89 ? -21.454 9.745 6.500 1.00 90.06 89 THR A O 1
ATOM 632 N N . GLN A 1 90 ? -21.439 7.583 7.100 1.00 93.12 90 GLN A N 1
ATOM 633 C CA . GLN A 1 90 ? -20.981 7.811 8.464 1.00 93.12 90 GLN A CA 1
ATOM 634 C C . GLN A 1 90 ? -19.727 7.004 8.753 1.00 93.12 90 GLN A C 1
ATOM 636 O O . GLN A 1 90 ? -19.637 5.813 8.446 1.00 93.12 90 GLN A O 1
ATOM 641 N N . VAL A 1 91 ? -18.783 7.683 9.391 1.00 95.88 91 VAL A N 1
ATOM 642 C CA . VAL A 1 91 ? -17.522 7.110 9.834 1.00 95.88 91 VAL A CA 1
ATOM 643 C C . VAL A 1 91 ? -17.357 7.385 11.319 1.00 95.88 91 VAL A C 1
ATOM 645 O O . VAL A 1 91 ? -17.796 8.420 11.825 1.00 95.88 91 VAL A O 1
ATOM 648 N N . LYS A 1 92 ? -16.691 6.472 12.012 1.00 96.50 92 LYS A N 1
ATOM 649 C CA . LYS A 1 92 ? -16.260 6.643 13.391 1.00 96.50 92 LYS A CA 1
ATOM 650 C C . LYS A 1 92 ? -14.740 6.640 13.429 1.00 96.50 92 LYS A C 1
ATOM 652 O O . LYS A 1 92 ? -14.098 5.732 12.907 1.00 96.50 92 LYS A O 1
ATOM 657 N N . VAL A 1 93 ? -14.183 7.666 14.059 1.00 97.31 93 VAL A N 1
ATOM 658 C CA . VAL A 1 93 ? -12.760 7.744 14.392 1.00 97.31 93 VAL A CA 1
ATOM 659 C C . VAL A 1 93 ? -12.580 7.098 15.763 1.00 97.31 93 VAL A C 1
ATOM 661 O O . VAL A 1 93 ? -13.320 7.422 16.691 1.00 97.31 93 VAL A O 1
ATOM 664 N N . LEU A 1 94 ? -11.661 6.144 15.871 1.00 96.56 94 LEU A N 1
ATOM 665 C CA . LEU A 1 94 ? -11.377 5.431 17.114 1.00 96.56 94 LEU A CA 1
ATOM 666 C C . LEU A 1 94 ? -10.150 6.055 17.784 1.00 96.56 94 LEU A C 1
ATOM 668 O O . LEU A 1 94 ? -9.093 6.144 17.165 1.00 96.56 94 LEU A O 1
ATOM 672 N N . GLU A 1 95 ? -10.283 6.511 19.029 1.00 94.62 95 GLU A N 1
ATOM 673 C CA . GLU A 1 95 ? -9.202 7.239 19.711 1.00 94.62 95 GLU A CA 1
ATOM 674 C C . GLU A 1 95 ? -8.131 6.301 20.281 1.00 94.62 95 GLU A C 1
ATOM 676 O O . GLU A 1 95 ? -6.939 6.629 20.267 1.00 94.62 95 GLU A O 1
ATOM 681 N N . GLU A 1 96 ? -8.557 5.124 20.740 1.00 95.06 96 GLU A N 1
ATOM 682 C CA . GLU A 1 96 ? -7.718 4.104 21.369 1.00 95.06 96 GLU A CA 1
ATOM 683 C C . GLU A 1 96 ? -7.166 3.085 20.365 1.00 95.06 96 GLU A C 1
ATOM 685 O O . GLU A 1 96 ? -6.158 2.444 20.642 1.00 95.06 96 GLU A O 1
ATOM 690 N N . GLU A 1 97 ? -7.792 2.950 19.195 1.00 96.94 97 GLU A N 1
ATOM 691 C CA . GLU A 1 97 ? -7.380 2.025 18.135 1.00 96.94 97 GLU A CA 1
ATOM 692 C C . GLU A 1 97 ? -6.656 2.817 17.053 1.00 96.94 97 GLU A C 1
ATOM 694 O O . GLU A 1 97 ? -7.257 3.645 16.362 1.00 96.94 97 GLU A O 1
ATOM 699 N N . ARG A 1 98 ? -5.346 2.618 16.922 1.00 97.19 98 ARG A N 1
ATOM 700 C CA . ARG A 1 98 ? -4.493 3.521 16.146 1.00 97.19 98 ARG A CA 1
ATOM 701 C C . ARG A 1 98 ? -3.571 2.756 15.214 1.00 97.19 98 ARG A C 1
ATOM 703 O O . ARG A 1 98 ? -3.104 1.672 15.525 1.00 97.19 98 ARG A O 1
ATOM 710 N N . TRP A 1 99 ? -3.244 3.338 14.077 1.00 97.31 99 TRP A N 1
ATOM 711 C CA . TRP A 1 99 ? -2.089 2.949 13.289 1.00 97.31 99 TRP A CA 1
ATOM 712 C C . TRP A 1 99 ? -0.794 3.364 13.997 1.00 97.31 99 TRP A C 1
ATOM 714 O O . TRP A 1 99 ? -0.725 4.412 14.647 1.00 97.31 99 TRP A O 1
ATOM 724 N N . ALA A 1 100 ? 0.242 2.537 13.867 1.00 96.06 100 ALA A N 1
ATOM 725 C CA . ALA A 1 100 ? 1.577 2.800 14.398 1.00 96.06 100 ALA A CA 1
ATOM 726 C C . ALA A 1 100 ? 2.275 3.968 13.672 1.00 96.06 100 ALA A C 1
ATOM 728 O O . ALA A 1 100 ? 3.082 4.678 14.270 1.00 96.06 100 ALA A O 1
ATOM 729 N N . SER A 1 101 ? 1.934 4.190 12.401 1.00 96.38 101 SER A N 1
ATOM 730 C CA . SER A 1 101 ? 2.295 5.368 11.608 1.00 96.38 101 SER A CA 1
ATOM 731 C C . SER A 1 101 ? 1.135 5.770 10.689 1.00 96.38 101 SER A C 1
ATOM 733 O O . SER A 1 101 ? 0.096 5.111 10.691 1.00 96.38 101 SER A O 1
ATOM 735 N N . LEU A 1 102 ? 1.262 6.862 9.927 1.00 97.50 102 LEU A N 1
ATOM 736 C CA . LEU A 1 102 ? 0.194 7.272 9.013 1.00 97.50 102 LEU A CA 1
ATOM 737 C C . LEU A 1 102 ? -0.106 6.141 8.009 1.00 97.50 102 LEU A C 1
ATOM 739 O O . LEU A 1 102 ? 0.830 5.505 7.523 1.00 97.50 102 LEU A O 1
ATOM 743 N N . PRO A 1 103 ? -1.374 5.904 7.621 1.00 97.38 103 PRO A N 1
ATOM 744 C CA . PRO A 1 103 ? -1.713 4.783 6.739 1.00 97.38 103 PRO A CA 1
ATOM 745 C C . PRO A 1 103 ? -0.949 4.747 5.411 1.00 97.38 103 PRO A C 1
ATOM 747 O O . PRO A 1 103 ? -0.619 3.666 4.932 1.00 97.38 103 PRO A O 1
ATOM 750 N N . GLY A 1 104 ? -0.608 5.905 4.835 1.00 97.88 104 GLY A N 1
ATOM 751 C CA . GLY A 1 104 ? 0.245 5.976 3.642 1.00 97.88 104 GLY A CA 1
ATOM 752 C C . GLY A 1 104 ? 1.653 5.406 3.866 1.00 97.88 104 GLY A C 1
ATOM 753 O O . GLY A 1 104 ? 2.182 4.702 3.003 1.00 97.88 104 GLY A O 1
ATOM 754 N N . ASP A 1 105 ? 2.238 5.630 5.046 1.00 97.50 105 ASP A N 1
ATOM 755 C CA . ASP A 1 105 ? 3.550 5.095 5.424 1.00 97.50 105 ASP A CA 1
ATOM 756 C C . ASP A 1 105 ? 3.488 3.588 5.696 1.00 97.50 105 ASP A C 1
ATOM 758 O O . ASP A 1 105 ? 4.372 2.845 5.252 1.00 97.50 105 ASP A O 1
ATOM 762 N N . GLU A 1 106 ? 2.428 3.126 6.370 1.00 97.88 106 GLU A N 1
ATOM 763 C CA . GLU A 1 106 ? 2.153 1.701 6.591 1.00 97.88 106 GLU A CA 1
ATOM 764 C C . GLU A 1 106 ? 2.009 0.950 5.261 1.00 97.88 106 GLU A C 1
ATOM 766 O O . GLU A 1 106 ? 2.674 -0.067 5.044 1.00 97.88 106 GLU A O 1
ATOM 771 N N . LEU A 1 107 ? 1.204 1.484 4.334 1.00 98.00 107 LEU A N 1
ATOM 772 C CA . LEU A 1 107 ? 1.005 0.923 2.997 1.00 98.00 107 LEU A CA 1
ATOM 773 C C . LEU A 1 107 ? 2.313 0.878 2.207 1.00 98.00 107 LEU A C 1
ATOM 775 O O . LEU A 1 107 ? 2.646 -0.161 1.636 1.00 98.00 107 LEU A O 1
ATOM 779 N N . ARG A 1 108 ? 3.081 1.977 2.185 1.00 97.94 108 ARG A N 1
ATOM 780 C CA . ARG A 1 108 ? 4.353 2.047 1.448 1.00 97.94 108 ARG A CA 1
ATOM 781 C C . ARG A 1 108 ? 5.342 1.013 1.967 1.00 97.94 108 ARG A C 1
ATOM 783 O O . ARG A 1 108 ? 5.965 0.305 1.175 1.00 97.94 108 ARG A O 1
ATOM 790 N N . ARG A 1 109 ? 5.491 0.928 3.292 1.00 96.75 109 ARG A N 1
ATOM 791 C CA . ARG A 1 109 ? 6.409 -0.008 3.947 1.00 96.75 109 ARG A CA 1
ATOM 792 C C . ARG A 1 109 ? 6.015 -1.450 3.646 1.00 96.75 109 ARG A C 1
ATOM 794 O O . ARG A 1 109 ? 6.862 -2.224 3.215 1.00 96.75 109 ARG A O 1
ATOM 801 N N . ALA A 1 110 ? 4.743 -1.796 3.824 1.00 97.00 110 ALA A N 1
ATOM 802 C CA . ALA A 1 110 ? 4.250 -3.145 3.573 1.00 97.00 110 ALA A CA 1
ATOM 803 C C . ALA A 1 110 ? 4.345 -3.536 2.085 1.00 97.00 110 ALA A C 1
ATOM 805 O O . ALA A 1 110 ? 4.791 -4.640 1.768 1.00 97.00 110 ALA A O 1
ATOM 806 N N . LEU A 1 111 ? 4.026 -2.618 1.163 1.00 98.00 111 LEU A N 1
ATOM 807 C CA . LEU A 1 111 ? 4.173 -2.844 -0.276 1.00 98.00 111 LEU A CA 1
ATOM 808 C C . LEU A 1 111 ? 5.640 -3.065 -0.668 1.00 98.00 111 LEU A C 1
ATOM 810 O O . LEU A 1 111 ? 5.938 -4.019 -1.381 1.00 98.00 111 LEU A O 1
ATOM 814 N N . SER A 1 112 ? 6.556 -2.223 -0.182 1.00 97.62 112 SER A N 1
ATOM 815 C CA . SER A 1 112 ? 7.998 -2.357 -0.430 1.00 97.62 112 SER A CA 1
ATOM 816 C C . SER A 1 112 ? 8.538 -3.700 0.071 1.00 97.62 112 SER A C 1
ATOM 818 O O . SER A 1 112 ? 9.170 -4.439 -0.689 1.00 97.62 112 SER A O 1
ATOM 820 N N . THR A 1 113 ? 8.203 -4.090 1.304 1.00 96.12 113 THR A N 1
ATOM 821 C CA . THR A 1 113 ? 8.572 -5.402 1.857 1.00 96.12 113 THR A CA 1
ATOM 822 C C . THR A 1 113 ? 8.031 -6.549 1.001 1.00 96.12 113 THR A C 1
ATOM 824 O O . THR A 1 113 ? 8.770 -7.467 0.655 1.00 96.12 113 THR A O 1
ATOM 827 N N . SER A 1 114 ? 6.763 -6.486 0.589 1.00 95.38 114 SER A N 1
ATOM 828 C CA . SER A 1 114 ? 6.162 -7.541 -0.229 1.00 95.38 114 SER A CA 1
ATOM 829 C C . SER A 1 114 ? 6.816 -7.642 -1.614 1.00 95.38 114 SER A C 1
ATOM 831 O O . SER A 1 114 ? 7.152 -8.736 -2.065 1.00 95.38 114 SER A O 1
ATOM 833 N N . LEU A 1 115 ? 7.068 -6.508 -2.277 1.00 96.62 115 LEU A N 1
ATOM 834 C CA . LEU A 1 115 ? 7.697 -6.481 -3.599 1.00 96.62 115 LEU A CA 1
ATOM 835 C C . LEU A 1 115 ? 9.152 -6.948 -3.558 1.00 96.62 115 LEU A C 1
ATOM 837 O O . LEU A 1 115 ? 9.553 -7.736 -4.409 1.00 96.62 115 LEU A O 1
ATOM 841 N N . THR A 1 116 ? 9.939 -6.516 -2.571 1.00 94.94 116 THR A N 1
ATOM 842 C CA . THR A 1 116 ? 11.333 -6.968 -2.417 1.00 94.94 116 THR A CA 1
ATOM 843 C C . THR A 1 116 ? 11.413 -8.483 -2.216 1.00 94.94 116 THR A C 1
ATOM 845 O O . THR A 1 116 ? 12.230 -9.148 -2.853 1.00 94.94 116 THR A O 1
ATOM 848 N N . GLN A 1 117 ? 10.499 -9.060 -1.426 1.00 93.25 117 GLN A N 1
ATOM 849 C CA . GLN A 1 117 ? 10.411 -10.507 -1.209 1.00 93.25 117 GLN A CA 1
ATOM 850 C C . GLN A 1 117 ? 9.951 -11.298 -2.444 1.00 93.25 117 GLN A C 1
ATOM 852 O O . GLN A 1 117 ? 10.485 -12.384 -2.691 1.00 93.25 117 GLN A O 1
ATOM 857 N N . GLN A 1 118 ? 8.956 -10.797 -3.185 1.00 93.50 118 GLN A N 1
ATOM 858 C CA . GLN A 1 118 ? 8.400 -11.465 -4.371 1.00 93.50 118 GLN A CA 1
ATOM 859 C C . GLN A 1 118 ? 9.333 -11.378 -5.581 1.00 93.50 118 GLN A C 1
ATOM 861 O O . GLN A 1 118 ? 9.447 -12.325 -6.355 1.00 93.50 118 GLN A O 1
ATOM 866 N N . LEU A 1 119 ? 10.002 -10.238 -5.744 1.00 94.50 119 LEU A N 1
ATOM 867 C CA . LEU A 1 119 ? 10.861 -9.950 -6.889 1.00 94.50 119 LEU A CA 1
ATOM 868 C C . LEU A 1 119 ? 12.336 -10.278 -6.628 1.00 94.50 119 LEU A C 1
ATOM 870 O O . LEU A 1 119 ? 13.142 -10.169 -7.546 1.00 94.50 119 LEU A O 1
ATOM 874 N N . ASN A 1 120 ? 12.691 -10.678 -5.401 1.00 93.19 120 ASN A N 1
ATOM 875 C CA . ASN A 1 120 ? 14.068 -10.938 -4.969 1.00 93.19 120 ASN A CA 1
ATOM 876 C C . ASN A 1 120 ? 15.015 -9.750 -5.237 1.00 93.19 120 ASN A C 1
ATOM 878 O O . ASN A 1 120 ? 16.158 -9.932 -5.640 1.00 93.19 120 ASN A O 1
ATOM 882 N N . THR A 1 121 ? 14.523 -8.528 -5.037 1.00 93.31 121 THR A N 1
ATOM 883 C CA . THR A 1 121 ? 15.232 -7.266 -5.307 1.00 93.31 121 THR A CA 1
ATOM 884 C C . THR A 1 121 ? 15.225 -6.376 -4.067 1.00 93.31 121 THR A C 1
ATOM 886 O O . THR A 1 121 ? 14.535 -6.663 -3.093 1.00 93.31 121 THR A O 1
ATOM 889 N N . ILE A 1 122 ? 15.947 -5.260 -4.115 1.00 93.62 122 ILE A N 1
ATOM 890 C CA . ILE A 1 122 ? 15.902 -4.208 -3.097 1.00 93.62 122 ILE A CA 1
ATOM 891 C C . ILE A 1 122 ? 15.122 -2.982 -3.592 1.00 93.62 122 ILE A C 1
ATOM 893 O O . ILE A 1 122 ? 15.089 -2.692 -4.794 1.00 93.62 122 ILE A O 1
ATOM 897 N N . ASP A 1 123 ? 14.503 -2.272 -2.650 1.00 95.75 123 ASP A N 1
ATOM 898 C CA . ASP A 1 123 ? 13.887 -0.962 -2.861 1.00 95.75 123 ASP A CA 1
ATOM 899 C C . ASP A 1 123 ? 14.923 0.137 -2.609 1.00 95.75 123 ASP A C 1
ATOM 901 O O . ASP A 1 123 ? 15.445 0.267 -1.503 1.00 95.75 123 ASP A O 1
ATOM 905 N N . VAL A 1 124 ? 15.232 0.916 -3.646 1.00 95.88 124 VAL A N 1
ATOM 906 C CA . VAL A 1 124 ? 16.228 1.998 -3.605 1.00 95.88 124 VAL A CA 1
ATOM 907 C C . VAL A 1 124 ? 15.597 3.386 -3.548 1.00 95.88 124 VAL A C 1
ATOM 909 O O . VAL A 1 124 ? 16.258 4.384 -3.841 1.00 95.88 124 VAL A O 1
ATOM 912 N N . TYR A 1 125 ? 14.315 3.497 -3.185 1.00 95.44 125 TYR A N 1
ATOM 913 C CA . TYR A 1 125 ? 13.695 4.807 -3.009 1.00 95.44 125 TYR A CA 1
ATOM 914 C C . TYR A 1 125 ? 14.454 5.648 -1.964 1.00 95.44 125 TYR A C 1
ATOM 916 O O . TYR A 1 125 ? 14.535 5.285 -0.793 1.00 95.44 125 TYR A O 1
ATOM 924 N N . GLY A 1 126 ? 15.003 6.791 -2.392 1.00 90.69 126 GLY A N 1
ATOM 925 C CA . GLY A 1 126 ? 15.789 7.694 -1.538 1.00 90.69 126 GLY A CA 1
ATOM 926 C C . GLY A 1 126 ? 17.246 7.271 -1.308 1.00 90.69 126 GLY A C 1
ATOM 927 O O . GLY A 1 126 ? 17.977 7.999 -0.642 1.00 90.69 126 GLY A O 1
ATOM 928 N N . ALA A 1 127 ? 17.685 6.144 -1.872 1.00 91.75 127 ALA A N 1
ATOM 929 C CA . ALA A 1 127 ? 19.066 5.676 -1.814 1.00 91.75 127 ALA A CA 1
ATOM 930 C C . ALA A 1 127 ? 19.802 5.927 -3.141 1.00 91.75 127 ALA A C 1
ATOM 932 O O . ALA A 1 127 ? 19.190 6.015 -4.208 1.00 91.75 127 ALA A O 1
ATOM 933 N N . ALA A 1 128 ? 21.132 6.021 -3.078 1.00 88.75 128 ALA A N 1
ATOM 934 C CA . ALA A 1 128 ? 21.969 6.062 -4.272 1.00 88.75 128 ALA A CA 1
ATOM 935 C C . ALA A 1 128 ? 22.038 4.673 -4.929 1.00 88.75 128 ALA A C 1
ATOM 937 O O . ALA A 1 128 ? 22.144 3.655 -4.247 1.00 88.75 128 ALA A O 1
ATOM 938 N N . TYR A 1 129 ? 22.009 4.637 -6.258 1.00 89.88 129 TYR A N 1
ATOM 939 C CA . TYR A 1 129 ? 22.165 3.426 -7.061 1.00 89.88 129 TYR A CA 1
ATOM 940 C C . TYR A 1 129 ? 22.987 3.735 -8.314 1.00 89.88 129 TYR A C 1
ATOM 942 O O . TYR A 1 129 ? 23.104 4.889 -8.723 1.00 89.88 129 TYR A O 1
ATOM 950 N N . SER A 1 130 ? 23.580 2.699 -8.912 1.00 87.62 130 SER A N 1
ATOM 951 C CA . SER A 1 130 ? 24.406 2.853 -10.112 1.00 87.62 130 SER A CA 1
ATOM 952 C C . SER A 1 130 ? 23.585 3.335 -11.301 1.00 87.62 130 SER A C 1
ATOM 954 O O . SER A 1 130 ? 22.501 2.811 -11.586 1.00 87.62 130 SER A O 1
ATOM 956 N N . ASP A 1 131 ? 24.169 4.241 -12.085 1.00 83.69 131 ASP A N 1
ATOM 957 C CA . ASP A 1 131 ? 23.516 4.733 -13.283 1.00 83.69 131 ASP A CA 1
ATOM 958 C C . ASP A 1 131 ? 23.376 3.690 -14.398 1.00 83.69 131 ASP A C 1
ATOM 960 O O . ASP A 1 131 ? 22.642 3.886 -15.356 1.00 83.69 131 ASP A O 1
ATOM 964 N N . THR A 1 132 ? 24.003 2.529 -14.296 1.00 87.19 132 THR A N 1
ATOM 965 C CA . THR A 1 132 ? 23.832 1.464 -15.294 1.00 87.19 132 THR A CA 1
ATOM 966 C C . THR A 1 132 ? 22.691 0.506 -14.961 1.00 87.19 132 THR A C 1
ATOM 968 O O . THR A 1 132 ? 22.278 -0.266 -15.822 1.00 87.19 132 THR A O 1
ATOM 971 N N . THR A 1 133 ? 22.151 0.553 -13.738 1.00 91.25 133 THR A N 1
ATOM 972 C CA . THR A 1 133 ? 21.140 -0.410 -13.281 1.00 91.25 133 THR A CA 1
ATOM 973 C C . THR A 1 133 ? 19.726 0.069 -13.632 1.00 91.25 133 THR A C 1
ATOM 975 O O . THR A 1 133 ? 19.355 1.183 -13.253 1.00 91.25 133 THR A O 1
ATOM 978 N N . PRO A 1 134 ? 18.907 -0.729 -14.345 1.00 94.12 134 PRO A N 1
ATOM 979 C CA . PRO A 1 134 ? 17.504 -0.406 -14.582 1.00 94.12 134 PRO A CA 1
ATOM 980 C C . PRO A 1 134 ? 16.716 -0.305 -13.272 1.00 94.12 134 PRO A C 1
ATOM 982 O O . PRO A 1 134 ? 16.815 -1.181 -12.414 1.00 94.12 134 PRO A O 1
ATOM 985 N N . VAL A 1 135 ? 15.895 0.741 -13.142 1.00 96.19 135 VAL A N 1
ATOM 986 C CA . VAL A 1 135 ? 15.026 0.958 -11.975 1.00 96.19 135 VAL A CA 1
ATOM 987 C C . VAL A 1 135 ? 13.573 1.095 -12.414 1.00 96.19 135 VAL A C 1
ATOM 989 O O . VAL A 1 135 ? 13.254 1.909 -13.289 1.00 96.19 135 VAL A O 1
ATOM 992 N N . TYR A 1 136 ? 12.694 0.335 -11.763 1.00 97.69 136 TYR A N 1
ATOM 993 C CA . TYR A 1 136 ? 11.245 0.417 -11.927 1.00 97.69 136 TYR A CA 1
ATOM 994 C C . TYR A 1 136 ? 10.629 1.155 -10.740 1.00 97.69 136 TYR A C 1
ATOM 996 O O . TYR A 1 136 ? 10.596 0.660 -9.613 1.00 97.69 136 TYR A O 1
ATOM 1004 N N . ARG A 1 137 ? 10.147 2.373 -10.989 1.00 97.81 137 ARG A N 1
ATOM 1005 C CA . ARG A 1 137 ? 9.445 3.176 -9.991 1.00 97.81 137 ARG A CA 1
ATOM 1006 C C . ARG A 1 137 ? 7.994 2.730 -9.906 1.00 97.81 137 ARG A C 1
ATOM 1008 O O . ARG A 1 137 ? 7.292 2.736 -10.917 1.00 97.81 137 ARG A O 1
ATOM 1015 N N . VAL A 1 138 ? 7.562 2.410 -8.694 1.00 98.62 138 VAL A N 1
ATOM 1016 C CA . VAL A 1 138 ? 6.174 2.106 -8.355 1.00 98.62 138 VAL A CA 1
ATOM 1017 C C . VAL A 1 138 ? 5.573 3.330 -7.674 1.00 98.62 138 VAL A C 1
ATOM 1019 O O . VAL A 1 138 ? 6.136 3.844 -6.707 1.00 98.62 138 VAL A O 1
ATOM 1022 N N . SER A 1 139 ? 4.438 3.801 -8.177 1.00 98.38 139 SER A N 1
ATOM 1023 C CA . SER A 1 139 ? 3.660 4.887 -7.570 1.00 98.38 139 SER A CA 1
ATOM 1024 C C . SER A 1 139 ? 2.224 4.428 -7.375 1.00 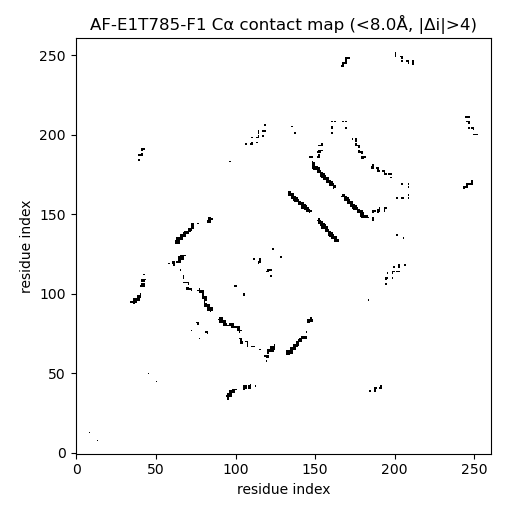98.38 139 SER A C 1
ATOM 1026 O O . SER A 1 139 ? 1.675 3.784 -8.265 1.00 98.38 139 SER A O 1
ATOM 1028 N N . MET A 1 140 ? 1.620 4.761 -6.237 1.00 98.62 140 MET A N 1
ATOM 1029 C CA . MET A 1 140 ? 0.263 4.351 -5.887 1.00 98.62 140 MET A CA 1
ATOM 1030 C C . MET A 1 140 ? -0.487 5.515 -5.245 1.00 98.62 140 MET A C 1
ATOM 1032 O O . MET A 1 140 ? 0.048 6.204 -4.382 1.00 98.62 140 MET A O 1
ATOM 1036 N N . ASN A 1 141 ? -1.730 5.703 -5.669 1.00 98.56 141 ASN A N 1
ATOM 1037 C CA . ASN A 1 141 ? -2.670 6.651 -5.097 1.00 98.56 141 ASN A CA 1
ATOM 1038 C C . ASN A 1 141 ? -3.930 5.880 -4.686 1.00 98.56 141 ASN A C 1
ATOM 1040 O O . ASN A 1 141 ? -4.610 5.286 -5.532 1.00 98.56 141 ASN A O 1
ATOM 1044 N N . VAL A 1 142 ? -4.198 5.841 -3.383 1.00 98.69 142 VAL A N 1
ATOM 1045 C CA . VAL A 1 142 ? -5.352 5.140 -2.823 1.00 98.69 142 VAL A CA 1
ATOM 1046 C C . VAL A 1 142 ? -6.563 6.060 -2.878 1.00 98.69 142 VAL A C 1
ATOM 1048 O O . VAL A 1 142 ? -6.569 7.140 -2.295 1.00 98.69 142 VAL A O 1
ATOM 1051 N N . GLN A 1 143 ? -7.603 5.604 -3.569 1.00 98.31 143 GLN A N 1
ATOM 1052 C CA . GLN A 1 143 ? -8.869 6.314 -3.731 1.00 98.31 143 GLN A CA 1
ATOM 1053 C C . GLN A 1 143 ? -9.850 5.969 -2.614 1.00 98.31 143 GLN A C 1
ATOM 1055 O O . GLN A 1 143 ? -10.581 6.834 -2.135 1.00 98.31 143 GLN A O 1
ATOM 1060 N N . ARG A 1 144 ? -9.868 4.701 -2.183 1.00 97.69 144 ARG A N 1
ATOM 1061 C CA . ARG A 1 144 ? -10.694 4.230 -1.066 1.00 97.69 144 ARG A CA 1
ATOM 1062 C C . ARG A 1 144 ? -9.873 3.315 -0.177 1.00 97.69 144 ARG A C 1
ATOM 1064 O O . ARG A 1 144 ? -9.244 2.377 -0.661 1.00 97.69 144 ARG A O 1
ATOM 1071 N N . PHE A 1 145 ? -9.911 3.602 1.115 1.00 97.94 145 PHE A N 1
ATOM 1072 C CA . PHE A 1 145 ? -9.356 2.771 2.172 1.00 97.94 145 PHE A CA 1
ATOM 1073 C C . PHE A 1 145 ? -10.446 2.631 3.232 1.00 97.94 145 PHE A C 1
ATOM 1075 O O . PHE A 1 145 ? -10.636 3.521 4.060 1.00 97.94 145 PHE A O 1
ATOM 1082 N N . GLU A 1 146 ? -11.241 1.572 3.129 1.00 97.12 146 GLU A N 1
ATOM 1083 C CA . GLU A 1 146 ? -12.456 1.413 3.927 1.00 97.12 146 GLU A CA 1
ATOM 1084 C C . GLU A 1 146 ? -12.321 0.262 4.910 1.00 97.12 146 GLU A C 1
ATOM 1086 O O . GLU A 1 146 ? -11.893 -0.835 4.553 1.00 97.12 146 GLU A O 1
ATOM 1091 N N . SER A 1 147 ? -12.745 0.513 6.144 1.00 97.62 147 SER A N 1
ATOM 1092 C CA . SER A 1 147 ? -12.782 -0.485 7.208 1.00 97.62 147 SER A CA 1
ATOM 1093 C C . SER A 1 147 ? -14.230 -0.667 7.646 1.00 97.62 147 SER A C 1
ATOM 1095 O O . SER A 1 147 ? -14.763 0.196 8.338 1.00 97.62 147 SER A O 1
ATOM 1097 N N . TRP A 1 148 ? -14.875 -1.763 7.251 1.00 97.06 148 TRP A N 1
ATOM 1098 C CA . TRP A 1 148 ? -16.243 -2.108 7.645 1.00 97.06 148 TRP A CA 1
ATOM 1099 C C . TRP A 1 148 ? -16.220 -3.255 8.666 1.00 97.06 148 TRP A C 1
ATOM 1101 O O . TRP A 1 148 ? -16.103 -4.418 8.263 1.00 97.06 148 TRP A O 1
ATOM 1111 N N . PRO A 1 149 ? -16.307 -2.970 9.982 1.00 95.75 149 PRO A N 1
ATOM 1112 C CA . PRO A 1 149 ? -16.248 -4.003 11.014 1.00 95.75 149 PRO A CA 1
ATOM 1113 C C . PRO A 1 149 ? -17.296 -5.099 10.782 1.00 95.75 149 PRO A C 1
ATOM 1115 O O . PRO A 1 149 ? -18.461 -4.792 10.537 1.00 95.75 149 PRO A O 1
ATOM 1118 N N . GLY A 1 150 ? -16.896 -6.373 10.854 1.00 95.56 150 GLY A N 1
ATOM 1119 C CA . GLY A 1 150 ? -17.802 -7.506 10.628 1.00 95.56 150 GLY A CA 1
ATOM 1120 C C . GLY A 1 150 ? -18.233 -7.719 9.174 1.00 95.56 150 GLY A C 1
ATOM 1121 O O . GLY A 1 150 ? -19.078 -8.574 8.923 1.00 95.56 150 GLY A O 1
ATOM 1122 N N . SER A 1 151 ? -17.699 -6.944 8.225 1.00 96.81 151 SER A N 1
ATOM 1123 C CA . SER A 1 151 ? -18.046 -7.056 6.811 1.00 96.81 151 SER A CA 1
ATOM 1124 C C . SER A 1 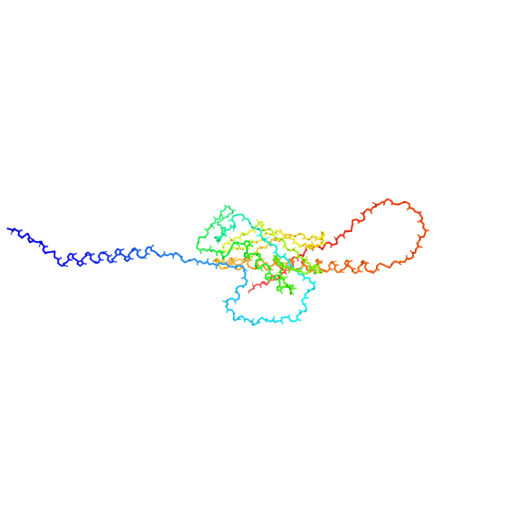151 ? -16.804 -7.201 5.943 1.00 96.81 151 SER A C 1
ATOM 1126 O O . SER A 1 151 ? -16.542 -8.299 5.455 1.00 96.81 151 SER A O 1
ATOM 1128 N N . HIS A 1 152 ? -16.034 -6.128 5.743 1.00 98.06 152 HIS A N 1
ATOM 1129 C CA . HIS A 1 152 ? -14.890 -6.161 4.839 1.00 98.06 152 HIS A CA 1
ATOM 1130 C C . HIS A 1 152 ? -13.868 -5.038 5.067 1.00 98.06 152 HIS A C 1
ATOM 1132 O O . HIS A 1 152 ? -14.164 -3.994 5.647 1.00 98.06 152 HIS A O 1
ATOM 1138 N N . ALA A 1 153 ? -12.658 -5.256 4.565 1.00 98.25 153 ALA A N 1
ATOM 1139 C CA . ALA A 1 153 ? -11.626 -4.243 4.387 1.00 98.25 153 ALA A CA 1
ATOM 1140 C C . ALA A 1 153 ? -11.402 -4.039 2.884 1.00 98.25 153 ALA A C 1
ATOM 1142 O O . ALA A 1 153 ? -11.201 -5.015 2.160 1.00 98.25 153 ALA A O 1
ATOM 1143 N N . LEU A 1 154 ? -11.474 -2.796 2.404 1.00 98.25 154 LEU A N 1
ATOM 1144 C CA . LEU A 1 154 ? -11.366 -2.485 0.977 1.00 98.25 154 LEU A CA 1
ATOM 1145 C C . LEU A 1 154 ? -10.240 -1.501 0.690 1.00 98.25 154 LEU A C 1
ATOM 1147 O O . LEU A 1 154 ? -10.136 -0.454 1.331 1.00 98.25 154 LEU A O 1
ATOM 1151 N N . ILE A 1 155 ? -9.461 -1.824 -0.343 1.00 98.56 155 ILE A N 1
ATOM 1152 C CA . ILE A 1 155 ? -8.463 -0.945 -0.947 1.00 98.56 155 ILE A CA 1
ATOM 1153 C C . ILE A 1 155 ? -8.793 -0.787 -2.436 1.00 98.56 155 ILE A C 1
ATOM 1155 O O . ILE A 1 155 ? -8.753 -1.748 -3.204 1.00 98.56 155 ILE A O 1
ATOM 1159 N N . ASP A 1 156 ? -9.113 0.440 -2.840 1.00 98.44 156 ASP A N 1
ATOM 1160 C CA . ASP A 1 156 ? -9.226 0.869 -4.237 1.00 98.44 156 ASP A CA 1
ATOM 1161 C C . ASP A 1 156 ? -8.074 1.819 -4.532 1.00 98.44 156 ASP A C 1
ATOM 1163 O O . ASP A 1 156 ? -7.978 2.887 -3.922 1.00 98.44 156 ASP A O 1
ATOM 1167 N N . ALA A 1 157 ? -7.188 1.431 -5.440 1.00 98.38 157 ALA A N 1
ATOM 1168 C CA . ALA 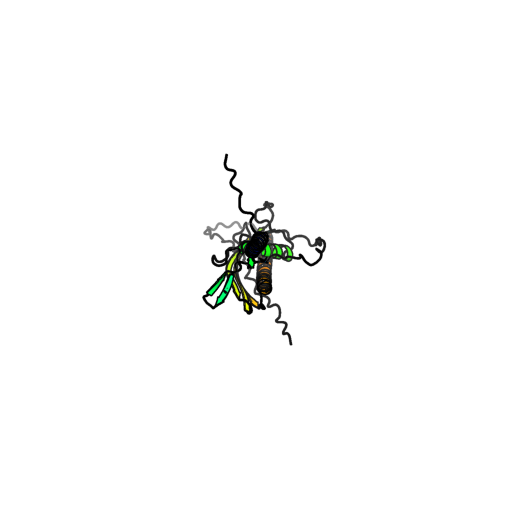A 1 157 ? -5.992 2.194 -5.744 1.00 98.38 157 ALA A CA 1
ATOM 1169 C C . ALA A 1 157 ? -5.716 2.235 -7.244 1.00 98.38 157 ALA A C 1
ATOM 1171 O O . ALA A 1 157 ? -5.847 1.237 -7.955 1.00 98.38 157 ALA A O 1
ATOM 1172 N N . VAL A 1 158 ? -5.254 3.395 -7.704 1.00 98.50 158 VAL A N 1
ATOM 1173 C CA . VAL A 1 158 ? -4.619 3.553 -9.012 1.00 98.50 158 VAL A CA 1
ATOM 1174 C C . VAL A 1 158 ? -3.116 3.522 -8.793 1.00 98.50 158 VAL A C 1
ATOM 1176 O O . VAL A 1 158 ? -2.587 4.248 -7.951 1.00 98.50 158 VAL A O 1
ATOM 1179 N N . TRP A 1 159 ? -2.412 2.689 -9.545 1.00 98.56 159 TRP A N 1
ATOM 1180 C CA . TRP A 1 159 ? -0.967 2.554 -9.435 1.00 98.56 159 TRP A CA 1
ATOM 1181 C C . TRP A 1 159 ? -0.307 2.506 -10.802 1.00 98.56 159 TRP A C 1
ATOM 1183 O O . TRP A 1 159 ? -0.937 2.229 -11.821 1.00 98.56 159 TRP A O 1
ATOM 1193 N N . SER A 1 160 ? 0.986 2.807 -10.827 1.00 98.31 160 SER A N 1
ATOM 1194 C CA . SER A 1 160 ? 1.785 2.740 -12.040 1.00 98.31 160 SER A CA 1
ATOM 1195 C C . SER A 1 160 ? 3.162 2.152 -11.788 1.00 98.31 160 SER A C 1
ATOM 1197 O O . SER A 1 160 ? 3.734 2.304 -10.707 1.00 98.31 160 SER A O 1
ATOM 1199 N N . VAL A 1 161 ? 3.690 1.502 -12.822 1.00 98.31 161 VAL A N 1
ATOM 1200 C CA . VAL A 1 161 ? 5.068 1.029 -12.905 1.00 98.31 161 VAL A CA 1
ATOM 1201 C C . VAL A 1 161 ? 5.740 1.761 -14.059 1.00 98.31 161 VAL A C 1
ATOM 1203 O O . VAL A 1 161 ? 5.344 1.621 -15.217 1.00 98.31 161 VAL A O 1
ATOM 1206 N N . ARG A 1 162 ? 6.768 2.550 -13.744 1.00 96.81 162 ARG A N 1
ATOM 1207 C CA . ARG A 1 162 ? 7.538 3.344 -14.709 1.00 96.81 162 ARG A CA 1
ATOM 1208 C C . ARG A 1 162 ? 8.992 2.902 -14.723 1.00 96.81 162 ARG A C 1
ATOM 1210 O O . ARG A 1 162 ? 9.635 2.875 -13.678 1.00 96.81 162 ARG A O 1
ATOM 1217 N N . ALA A 1 163 ? 9.554 2.675 -15.903 1.00 94.94 163 ALA A N 1
ATOM 1218 C CA . ALA A 1 163 ? 11.004 2.559 -16.048 1.00 94.94 163 ALA A CA 1
ATOM 1219 C C . ALA A 1 163 ? 11.640 3.963 -15.976 1.00 94.94 163 ALA A C 1
ATOM 1221 O O . ALA A 1 163 ? 11.347 4.813 -16.811 1.00 94.94 163 ALA A O 1
ATOM 1222 N N . VAL A 1 164 ? 12.493 4.232 -14.977 1.00 91.56 164 VAL A N 1
ATOM 1223 C CA . VAL A 1 164 ? 12.938 5.600 -14.610 1.00 91.56 164 VAL A CA 1
ATOM 1224 C C . VAL A 1 164 ? 13.640 6.357 -15.748 1.00 91.56 164 VAL A C 1
ATOM 1226 O O . VAL A 1 164 ? 13.520 7.577 -15.824 1.00 91.56 164 VAL A O 1
ATOM 1229 N N . ARG A 1 165 ? 14.322 5.658 -16.663 1.00 86.12 165 ARG A N 1
ATOM 1230 C CA . ARG A 1 165 ? 15.013 6.261 -17.825 1.00 86.12 165 ARG A CA 1
ATOM 1231 C C . ARG A 1 165 ? 14.320 6.012 -19.160 1.00 86.12 165 ARG A C 1
ATOM 1233 O O . ARG A 1 165 ? 14.944 6.053 -20.214 1.00 86.12 165 ARG A O 1
ATOM 1240 N N . SER A 1 166 ? 13.032 5.714 -19.109 1.00 87.06 166 SER A N 1
ATOM 1241 C CA . SER A 1 166 ? 12.204 5.467 -20.277 1.00 87.06 166 SER A CA 1
ATOM 1242 C C . SER A 1 166 ? 10.879 6.209 -20.138 1.00 87.06 166 SER A C 1
ATOM 1244 O O . SER A 1 166 ? 10.476 6.641 -19.057 1.00 87.06 166 SER A O 1
ATOM 1246 N N . THR A 1 167 ? 10.175 6.353 -21.254 1.00 87.94 167 THR A N 1
ATOM 1247 C CA . THR A 1 167 ? 8.779 6.795 -21.269 1.00 87.94 167 THR A CA 1
ATOM 1248 C C . THR A 1 167 ? 7.803 5.635 -21.038 1.00 87.94 167 THR A C 1
ATOM 1250 O O . THR A 1 167 ? 6.599 5.871 -20.998 1.00 87.94 167 THR A O 1
ATOM 1253 N N . ALA A 1 168 ? 8.298 4.401 -20.848 1.00 92.00 168 ALA A N 1
ATOM 1254 C CA . ALA A 1 168 ? 7.485 3.232 -20.514 1.00 92.00 168 ALA A CA 1
ATOM 1255 C C . ALA A 1 168 ? 6.784 3.425 -19.164 1.00 92.00 168 ALA A C 1
ATOM 1257 O O . ALA A 1 168 ? 7.441 3.470 -18.117 1.00 92.00 168 ALA A O 1
ATOM 1258 N N . VAL A 1 169 ? 5.454 3.485 -19.185 1.00 95.62 169 VAL A N 1
ATOM 1259 C CA . VAL A 1 169 ? 4.618 3.533 -17.984 1.00 95.62 169 VAL A CA 1
ATOM 1260 C C . VAL A 1 169 ? 3.428 2.616 -18.186 1.00 95.62 169 VAL A C 1
ATOM 1262 O O . VAL A 1 169 ? 2.650 2.824 -19.111 1.00 95.62 169 VAL A O 1
ATOM 1265 N N . MET A 1 170 ? 3.275 1.641 -17.299 1.00 96.88 170 MET A N 1
ATOM 1266 C CA . MET A 1 170 ? 2.036 0.888 -17.148 1.00 96.88 170 MET A CA 1
ATOM 1267 C C . MET A 1 170 ? 1.231 1.516 -16.012 1.00 96.88 170 MET A C 1
ATOM 1269 O O . MET A 1 170 ? 1.782 1.695 -14.929 1.00 96.88 170 MET A O 1
ATOM 1273 N N . THR A 1 171 ? -0.043 1.833 -16.243 1.00 97.12 171 THR A N 1
ATOM 1274 C CA . THR A 1 171 ?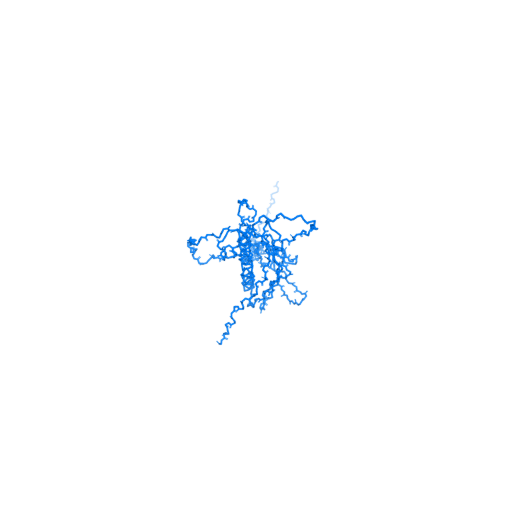 -0.960 2.357 -15.217 1.00 97.12 171 THR A CA 1
ATOM 1275 C C . THR A 1 171 ? -2.163 1.437 -15.105 1.00 97.12 171 THR A C 1
ATOM 1277 O O . THR A 1 171 ? -2.802 1.134 -16.110 1.00 97.12 171 THR A O 1
ATOM 1280 N N . CYS A 1 172 ? -2.475 1.025 -13.883 1.00 97.69 172 CYS A N 1
ATOM 1281 C CA . CYS A 1 172 ? -3.517 0.060 -13.572 1.00 97.69 172 CYS A CA 1
ATOM 1282 C C . CYS A 1 172 ? -4.358 0.538 -12.387 1.00 97.69 172 CYS A C 1
ATOM 1284 O O . CYS A 1 172 ? -3.973 1.447 -11.648 1.00 97.69 172 CYS A O 1
ATOM 1286 N N . ARG A 1 173 ? -5.521 -0.087 -12.208 1.00 97.38 173 ARG A N 1
ATOM 1287 C CA . ARG A 1 173 ? -6.380 0.099 -11.039 1.00 97.38 173 ARG A CA 1
ATOM 1288 C C . ARG A 1 173 ? -6.678 -1.259 -10.428 1.00 97.38 173 ARG A C 1
ATOM 1290 O O . ARG A 1 173 ? -6.991 -2.194 -11.160 1.00 97.38 173 ARG A O 1
ATOM 1297 N N . SER A 1 174 ? -6.634 -1.325 -9.107 1.00 97.56 174 SER A N 1
ATOM 1298 C CA . SER A 1 174 ? -7.007 -2.507 -8.336 1.00 97.56 174 SER A CA 1
ATOM 1299 C C . SER A 1 174 ? -8.082 -2.126 -7.336 1.00 97.56 174 SER A C 1
ATOM 1301 O O . SER A 1 174 ? -7.939 -1.126 -6.636 1.00 97.56 174 SER A O 1
ATOM 1303 N N . VAL A 1 175 ? -9.143 -2.927 -7.268 1.00 97.81 175 VAL A N 1
ATOM 1304 C CA . VAL A 1 175 ? -10.200 -2.801 -6.260 1.00 97.81 175 VAL A CA 1
ATOM 1305 C C . VAL A 1 175 ? -10.295 -4.135 -5.549 1.00 97.81 175 VAL A C 1
ATOM 1307 O O . VAL A 1 175 ? -10.829 -5.094 -6.099 1.00 97.81 175 VAL A O 1
ATOM 1310 N N . VAL A 1 176 ? -9.742 -4.202 -4.344 1.00 98.19 176 VAL A N 1
ATOM 1311 C CA . VAL A 1 176 ? -9.689 -5.434 -3.563 1.00 98.19 176 VAL A CA 1
ATOM 1312 C C . VAL A 1 176 ? -10.523 -5.257 -2.308 1.00 98.19 176 VAL A C 1
ATOM 1314 O O . VAL A 1 176 ? -10.274 -4.347 -1.522 1.00 98.19 176 VAL A O 1
ATOM 1317 N N . SER A 1 177 ? -11.510 -6.134 -2.137 1.00 97.94 177 SER A N 1
ATOM 1318 C CA . SER A 1 177 ? -12.343 -6.225 -0.940 1.00 97.94 177 SER A CA 1
ATOM 1319 C C . SER A 1 177 ? -12.123 -7.580 -0.279 1.00 97.94 177 SER A C 1
ATOM 1321 O O . SER A 1 177 ? -12.222 -8.626 -0.925 1.00 97.94 177 SER A O 1
ATOM 1323 N N . GLU A 1 178 ? -11.788 -7.556 1.003 1.00 98.00 178 GLU A N 1
ATOM 1324 C CA . GLU A 1 178 ? -11.507 -8.735 1.811 1.00 98.00 178 GLU A CA 1
ATOM 1325 C C . GLU A 1 178 ? -12.576 -8.894 2.876 1.00 98.00 178 GLU A C 1
ATOM 1327 O O . GLU A 1 178 ? -12.739 -7.967 3.669 1.00 98.00 178 GLU A O 1
ATOM 1332 N N . PRO A 1 179 ? -13.276 -10.037 2.964 1.00 97.69 179 PRO A N 1
ATOM 1333 C CA . PRO A 1 179 ? -14.193 -10.266 4.067 1.00 97.69 179 PRO A CA 1
ATOM 1334 C C . PRO A 1 179 ? -13.426 -10.290 5.395 1.00 97.69 179 PRO A C 1
ATOM 1336 O O . PRO A 1 179 ? -12.308 -10.818 5.480 1.00 97.69 179 PRO A O 1
ATOM 1339 N N . VAL A 1 180 ? -14.032 -9.719 6.436 1.00 97.44 180 VAL A N 1
ATOM 1340 C CA . VAL A 1 180 ? -13.454 -9.656 7.786 1.00 97.44 180 VAL A CA 1
ATOM 1341 C C . VAL A 1 180 ? -14.469 -10.069 8.845 1.00 97.44 180 VAL A C 1
ATOM 1343 O O . VAL A 1 180 ? -15.675 -9.904 8.674 1.00 97.44 180 VAL A O 1
ATOM 1346 N N . GLY A 1 181 ? -13.963 -10.621 9.944 1.00 94.69 181 GLY A N 1
ATOM 1347 C CA . GLY A 1 181 ? -14.771 -10.957 11.109 1.00 94.69 181 GLY A CA 1
ATOM 1348 C C . GLY A 1 181 ? -15.064 -9.742 11.990 1.00 94.69 181 GLY A C 1
ATOM 1349 O O . GLY A 1 181 ? -14.935 -8.582 11.593 1.00 94.69 181 GLY A O 1
ATOM 1350 N N . SER A 1 182 ? -15.472 -10.017 13.226 1.00 89.31 182 SER A N 1
ATOM 1351 C CA . SER A 1 182 ? -15.610 -8.996 14.262 1.00 89.31 182 SER A CA 1
ATOM 1352 C C . SER A 1 182 ? -14.250 -8.563 14.816 1.00 89.31 182 SER A C 1
ATOM 1354 O O . SER A 1 182 ? -13.342 -9.381 14.954 1.00 89.31 182 SER A O 1
ATOM 1356 N N . GLY A 1 183 ? -14.153 -7.305 15.248 1.00 91.25 183 GLY A N 1
ATOM 1357 C CA . GLY A 1 183 ? -12.970 -6.763 15.921 1.00 91.25 183 GLY A CA 1
ATOM 1358 C C . GLY A 1 183 ? -11.947 -6.138 14.970 1.00 91.25 183 GLY A C 1
ATOM 1359 O O . GLY A 1 183 ? -11.904 -6.443 13.777 1.00 91.25 183 GLY A O 1
ATOM 1360 N N . TYR A 1 184 ? -11.126 -5.237 15.508 1.00 94.94 184 TYR A N 1
ATOM 1361 C CA . TYR A 1 184 ? -10.215 -4.400 14.720 1.00 94.94 184 TYR A CA 1
ATOM 1362 C C . TYR A 1 184 ? -8.975 -5.149 14.225 1.00 94.94 184 TYR A C 1
ATOM 1364 O O . TYR A 1 184 ? -8.507 -4.872 13.125 1.00 94.94 184 TYR A O 1
ATOM 1372 N N . ASP A 1 185 ? -8.522 -6.172 14.953 1.00 94.56 185 ASP A N 1
ATOM 1373 C CA . ASP A 1 185 ? -7.427 -7.046 14.510 1.00 94.56 185 ASP A CA 1
ATOM 1374 C C . ASP A 1 185 ? -7.789 -7.717 13.168 1.00 94.56 185 ASP A C 1
ATOM 1376 O O . ASP A 1 185 ? -7.022 -7.677 12.208 1.00 94.56 185 ASP A O 1
ATOM 1380 N N . SER A 1 186 ? -9.029 -8.212 13.049 1.00 95.62 186 SER A N 1
ATOM 1381 C CA . SER A 1 186 ? -9.529 -8.832 11.815 1.00 95.62 186 SER A CA 1
ATOM 1382 C C . SER A 1 186 ? -9.646 -7.849 10.642 1.00 95.62 186 SER A C 1
ATOM 1384 O O . SER A 1 186 ? -9.469 -8.246 9.487 1.00 95.62 186 SER A O 1
ATOM 1386 N N . LEU A 1 187 ? -9.911 -6.566 10.926 1.00 96.81 187 LEU A N 1
ATOM 1387 C CA . LEU A 1 187 ? -9.932 -5.500 9.923 1.00 96.81 187 LEU A CA 1
ATOM 1388 C C . LEU A 1 187 ? -8.535 -5.216 9.387 1.00 96.81 187 LEU A C 1
ATOM 1390 O O . LEU A 1 187 ? -8.352 -5.088 8.177 1.00 96.81 187 LEU A O 1
ATOM 1394 N N . VAL A 1 188 ? -7.551 -5.143 10.278 1.00 96.94 188 VAL A N 1
ATOM 1395 C CA . VAL A 1 188 ? -6.152 -4.932 9.901 1.00 96.94 188 VAL A CA 1
ATOM 1396 C C . VAL A 1 188 ? -5.638 -6.122 9.099 1.00 96.94 188 VAL A C 1
ATOM 1398 O O . VAL A 1 188 ? -5.025 -5.921 8.052 1.00 96.94 188 VAL A O 1
ATOM 1401 N N . ASP A 1 189 ? -5.978 -7.349 9.494 1.00 96.69 189 ASP A N 1
ATOM 1402 C CA . ASP A 1 189 ? -5.687 -8.548 8.703 1.00 96.69 189 ASP A CA 1
ATOM 1403 C C . ASP A 1 189 ? -6.356 -8.524 7.324 1.00 96.69 189 ASP A C 1
ATOM 1405 O O . ASP A 1 189 ? -5.748 -8.937 6.335 1.00 96.69 189 ASP A O 1
ATOM 1409 N N . GLY A 1 190 ? -7.586 -8.012 7.231 1.00 97.81 190 GLY A N 1
ATOM 1410 C CA . GLY A 1 190 ? -8.259 -7.763 5.957 1.00 97.81 190 GLY A CA 1
ATOM 1411 C C . GLY A 1 190 ? -7.468 -6.807 5.066 1.00 97.81 190 GLY A C 1
ATOM 1412 O O . GLY A 1 190 ? -7.169 -7.142 3.924 1.00 97.81 190 GLY A O 1
ATOM 1413 N N . HIS A 1 191 ? -7.044 -5.658 5.593 1.00 98.25 191 HIS A N 1
ATOM 1414 C CA . HIS A 1 191 ? -6.216 -4.701 4.846 1.00 98.25 191 HIS A CA 1
ATOM 1415 C C . HIS A 1 191 ? -4.871 -5.291 4.413 1.00 98.25 191 HIS A C 1
ATOM 1417 O O . HIS A 1 191 ? -4.425 -5.049 3.290 1.00 98.25 191 HIS A O 1
ATOM 1423 N N . ARG A 1 192 ? -4.242 -6.114 5.261 1.00 97.38 192 ARG A N 1
ATOM 1424 C CA . ARG A 1 192 ? -3.000 -6.832 4.930 1.00 97.38 192 ARG A CA 1
ATOM 1425 C C . ARG A 1 192 ? -3.202 -7.779 3.748 1.00 97.38 192 ARG A C 1
ATOM 1427 O O . ARG A 1 192 ? -2.417 -7.732 2.803 1.00 97.38 192 ARG A O 1
ATOM 1434 N N . ARG A 1 193 ? -4.264 -8.595 3.757 1.00 97.56 193 ARG A N 1
ATOM 1435 C CA . ARG A 1 193 ? -4.588 -9.493 2.632 1.00 97.56 193 ARG A CA 1
ATOM 1436 C C . ARG A 1 193 ? -4.913 -8.715 1.354 1.00 97.56 193 ARG A C 1
ATOM 1438 O O . ARG A 1 193 ? -4.385 -9.046 0.291 1.00 97.56 193 ARG A O 1
ATOM 1445 N N . ALA A 1 194 ? -5.677 -7.627 1.468 1.00 97.88 194 ALA A N 1
ATOM 1446 C CA . ALA A 1 194 ? -6.015 -6.780 0.330 1.00 97.88 194 ALA A CA 1
ATOM 1447 C C . ALA A 1 194 ? -4.750 -6.206 -0.325 1.00 97.88 194 ALA A C 1
ATOM 1449 O O . ALA A 1 194 ? -4.572 -6.292 -1.542 1.00 97.88 194 ALA A O 1
ATOM 1450 N N . LEU A 1 195 ? -3.824 -5.692 0.492 1.00 97.88 195 LEU A N 1
ATOM 1451 C CA . LEU A 1 195 ? -2.548 -5.170 0.019 1.00 97.88 195 LEU A CA 1
ATOM 1452 C C . LEU A 1 195 ? -1.655 -6.261 -0.586 1.00 97.88 195 LEU A C 1
ATOM 1454 O O . LEU A 1 195 ? -0.989 -5.994 -1.582 1.00 97.88 195 LEU A O 1
ATOM 1458 N N . GLN A 1 196 ? -1.653 -7.480 -0.038 1.00 96.81 196 GLN A N 1
ATOM 1459 C CA . GLN A 1 196 ? -0.917 -8.616 -0.609 1.00 96.81 196 GLN A CA 1
ATOM 1460 C C . GLN A 1 196 ? -1.419 -8.992 -2.013 1.00 96.81 196 GLN A C 1
ATOM 1462 O O . GLN A 1 196 ? -0.613 -9.294 -2.893 1.00 96.81 196 GLN A O 1
ATOM 1467 N N . ARG A 1 197 ? -2.734 -8.932 -2.273 1.00 96.88 197 ARG A N 1
ATOM 1468 C CA . ARG A 1 197 ? -3.260 -9.140 -3.636 1.00 96.88 197 ARG A CA 1
ATOM 1469 C C . ARG A 1 197 ? -2.806 -8.036 -4.589 1.00 96.88 197 ARG A C 1
ATOM 1471 O O . ARG A 1 197 ? -2.367 -8.326 -5.701 1.00 96.88 197 ARG A O 1
ATOM 1478 N N . ILE A 1 198 ? -2.860 -6.777 -4.148 1.00 97.69 198 ILE A N 1
ATOM 1479 C CA . ILE A 1 198 ? -2.383 -5.640 -4.949 1.00 97.69 198 ILE A CA 1
ATOM 1480 C C . ILE A 1 198 ? -0.872 -5.757 -5.201 1.00 97.69 198 ILE A C 1
ATOM 1482 O O . ILE A 1 198 ? -0.422 -5.521 -6.320 1.00 97.69 198 ILE A O 1
ATOM 1486 N N . SER A 1 199 ? -0.077 -6.166 -4.207 1.00 97.62 199 SER A N 1
ATOM 1487 C CA . SER A 1 199 ? 1.372 -6.312 -4.364 1.00 97.62 199 SER A CA 1
ATOM 1488 C C . SER A 1 199 ? 1.734 -7.391 -5.383 1.00 97.62 199 SER A C 1
ATOM 1490 O O . SER A 1 199 ? 2.647 -7.170 -6.174 1.00 97.62 199 SER A O 1
ATOM 1492 N N . ALA A 1 200 ? 0.986 -8.497 -5.443 1.00 97.38 200 ALA A N 1
ATOM 1493 C CA . ALA A 1 200 ? 1.156 -9.522 -6.473 1.00 97.38 200 ALA A CA 1
ATOM 1494 C C . ALA A 1 200 ? 0.868 -8.986 -7.888 1.00 97.38 200 ALA A C 1
ATOM 1496 O O . ALA A 1 200 ? 1.621 -9.260 -8.826 1.00 97.38 200 ALA A O 1
ATOM 1497 N N . GLN A 1 201 ? -0.176 -8.164 -8.047 1.00 97.81 201 GLN A N 1
ATOM 1498 C CA . GLN A 1 201 ? -0.475 -7.502 -9.323 1.00 97.81 201 GLN A CA 1
ATOM 1499 C C . GLN A 1 201 ? 0.651 -6.534 -9.721 1.00 97.81 201 GLN A C 1
ATOM 1501 O O . GLN A 1 201 ? 1.135 -6.567 -10.853 1.00 97.81 201 GLN A O 1
ATOM 1506 N N . VAL A 1 202 ? 1.143 -5.717 -8.786 1.00 98.19 202 VAL A N 1
ATOM 1507 C CA . VAL A 1 202 ? 2.268 -4.803 -9.039 1.00 98.19 202 VAL A CA 1
ATOM 1508 C C . VAL A 1 202 ? 3.551 -5.576 -9.372 1.00 98.19 202 VAL A C 1
ATOM 1510 O O . VAL A 1 202 ? 4.262 -5.199 -10.303 1.00 98.19 202 VAL A O 1
ATOM 1513 N N . ALA A 1 203 ? 3.842 -6.674 -8.671 1.00 97.62 203 ALA A N 1
ATOM 1514 C CA . ALA A 1 203 ? 4.998 -7.526 -8.940 1.00 97.62 203 ALA A CA 1
ATOM 1515 C C . ALA A 1 203 ? 4.959 -8.095 -10.367 1.00 97.62 203 ALA A C 1
ATOM 1517 O O . ALA A 1 203 ? 5.945 -7.986 -11.101 1.00 97.62 203 ALA A O 1
ATOM 1518 N N . GLY A 1 204 ? 3.805 -8.617 -10.795 1.00 96.69 204 GLY A N 1
ATOM 1519 C CA . GLY A 1 204 ? 3.603 -9.091 -12.166 1.00 96.69 204 GLY A CA 1
ATOM 1520 C C . GLY A 1 204 ? 3.800 -7.985 -13.208 1.00 96.69 204 GLY A C 1
ATOM 1521 O O . GLY A 1 204 ? 4.453 -8.201 -14.229 1.00 96.69 204 GLY A O 1
ATOM 1522 N N . ALA A 1 205 ? 3.321 -6.770 -12.931 1.00 97.06 205 ALA A N 1
ATOM 1523 C CA . ALA A 1 205 ? 3.538 -5.619 -13.805 1.00 97.06 205 ALA A CA 1
ATOM 1524 C C . ALA A 1 205 ? 5.020 -5.229 -13.914 1.00 97.06 205 ALA A C 1
ATOM 1526 O O . ALA A 1 205 ? 5.503 -4.965 -15.016 1.00 97.06 205 ALA A O 1
ATOM 1527 N N . VAL A 1 206 ? 5.765 -5.231 -12.802 1.00 96.94 206 VAL A N 1
ATOM 1528 C CA . VAL A 1 206 ? 7.215 -4.973 -12.808 1.00 96.94 206 VAL A CA 1
ATOM 1529 C C . VAL A 1 206 ? 7.950 -6.018 -13.646 1.00 96.94 206 VAL A C 1
ATOM 1531 O O . VAL A 1 206 ? 8.750 -5.652 -14.507 1.00 96.94 206 VAL A O 1
ATOM 1534 N N . GLN A 1 207 ? 7.640 -7.3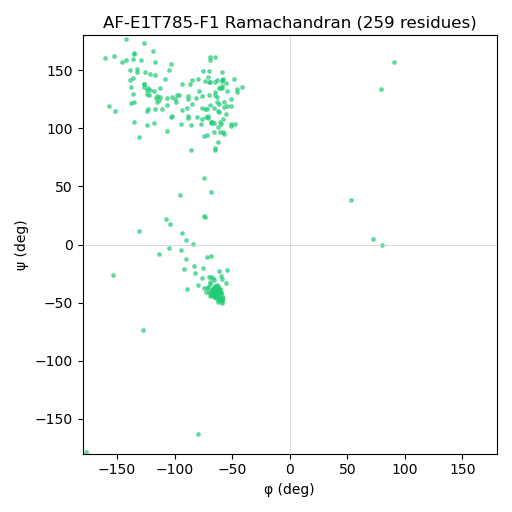04 -13.466 1.00 95.75 207 GLN A N 1
ATOM 1535 C CA . GLN A 1 207 ? 8.240 -8.384 -14.254 1.00 95.75 207 GLN A CA 1
ATOM 1536 C C . GLN A 1 207 ? 7.926 -8.252 -15.749 1.00 95.75 207 GLN A C 1
ATOM 1538 O O . GLN A 1 207 ? 8.824 -8.388 -16.580 1.00 95.75 207 GLN A O 1
ATOM 1543 N N . ALA A 1 208 ? 6.680 -7.929 -16.105 1.00 94.31 208 ALA A N 1
ATOM 1544 C CA . ALA A 1 208 ? 6.273 -7.739 -17.494 1.00 94.31 208 ALA A CA 1
ATOM 1545 C C . ALA A 1 208 ? 6.989 -6.543 -18.148 1.00 94.31 208 ALA A C 1
ATOM 1547 O O . ALA A 1 208 ? 7.461 -6.643 -19.282 1.00 94.31 208 ALA A O 1
ATOM 1548 N N . MET A 1 209 ? 7.125 -5.428 -17.424 1.00 94.81 209 MET A N 1
ATOM 1549 C CA . MET A 1 209 ? 7.885 -4.258 -17.879 1.00 94.81 209 MET A CA 1
ATOM 1550 C C . MET A 1 209 ? 9.368 -4.595 -18.076 1.00 94.81 209 MET A C 1
ATOM 1552 O O . MET A 1 209 ? 9.962 -4.193 -19.078 1.00 94.81 209 MET A O 1
ATOM 1556 N N . ALA A 1 210 ? 9.950 -5.376 -17.160 1.00 92.75 210 ALA A N 1
ATOM 1557 C CA . ALA A 1 210 ? 11.330 -5.833 -17.264 1.00 92.75 210 ALA A CA 1
ATOM 1558 C C . ALA A 1 210 ? 11.561 -6.757 -18.465 1.00 92.75 210 ALA A C 1
ATOM 1560 O O . ALA A 1 210 ? 12.507 -6.547 -19.225 1.00 92.75 210 ALA A O 1
ATOM 1561 N N . ALA A 1 211 ? 10.671 -7.722 -18.696 1.00 91.69 211 ALA A N 1
ATOM 1562 C CA . ALA A 1 211 ? 10.742 -8.613 -19.850 1.00 91.69 211 ALA A CA 1
ATOM 1563 C C . ALA A 1 211 ? 10.610 -7.852 -21.183 1.00 91.69 211 ALA A C 1
ATOM 1565 O O . ALA A 1 211 ? 11.383 -8.092 -22.114 1.00 91.69 211 ALA A O 1
ATOM 1566 N N . ALA A 1 212 ? 9.688 -6.886 -21.270 1.00 89.50 212 ALA A N 1
ATOM 1567 C CA . ALA A 1 212 ? 9.495 -6.067 -22.469 1.00 89.50 212 ALA A CA 1
ATOM 1568 C C . ALA A 1 212 ? 10.728 -5.207 -22.808 1.00 89.50 212 ALA A C 1
ATOM 1570 O O . ALA A 1 212 ? 11.057 -5.023 -23.986 1.00 89.50 212 ALA A O 1
ATOM 1571 N N . ALA A 1 213 ? 11.444 -4.713 -21.792 1.00 87.00 213 ALA A N 1
ATOM 1572 C CA . ALA A 1 213 ? 12.686 -3.969 -21.985 1.00 87.00 213 ALA A CA 1
ATOM 1573 C C . ALA A 1 213 ? 13.797 -4.849 -22.589 1.00 87.00 213 ALA A C 1
ATOM 1575 O O . ALA A 1 213 ? 14.471 -4.421 -23.527 1.00 87.00 213 ALA A O 1
ATOM 1576 N N . VAL A 1 214 ? 13.944 -6.090 -22.108 1.00 85.88 214 VAL A N 1
ATOM 1577 C CA . VAL A 1 214 ? 14.925 -7.059 -22.634 1.00 85.88 214 VAL A CA 1
ATOM 1578 C C . VAL A 1 214 ? 14.586 -7.482 -24.070 1.00 85.88 214 VAL A C 1
ATOM 1580 O O . VAL A 1 214 ? 15.467 -7.551 -24.924 1.00 85.88 214 VAL A O 1
ATOM 1583 N N . ALA A 1 215 ? 13.307 -7.709 -24.382 1.00 83.31 215 ALA A N 1
ATOM 1584 C CA . ALA A 1 215 ? 12.885 -8.041 -25.746 1.00 83.31 215 ALA A CA 1
ATOM 1585 C C . ALA A 1 215 ? 13.147 -6.889 -26.740 1.00 83.31 215 ALA A C 1
ATOM 1587 O O . ALA A 1 215 ? 13.539 -7.112 -27.891 1.00 83.31 215 ALA A O 1
ATOM 1588 N N . SER A 1 216 ? 12.977 -5.644 -26.283 1.00 80.75 216 SER A N 1
ATOM 1589 C CA . SER A 1 216 ? 13.225 -4.451 -27.098 1.00 80.75 216 SER A CA 1
ATOM 1590 C C . SER A 1 216 ? 14.712 -4.278 -27.432 1.00 80.75 216 SER A C 1
ATOM 1592 O O . SER A 1 216 ? 15.034 -3.937 -28.570 1.00 80.75 216 SER A O 1
ATOM 1594 N N . SER A 1 217 ? 15.624 -4.562 -26.491 1.00 77.81 217 SER A N 1
ATOM 1595 C CA . SER A 1 217 ? 17.072 -4.470 -26.735 1.00 77.81 217 SER A CA 1
ATOM 1596 C C . SER A 1 217 ? 17.592 -5.577 -27.662 1.00 77.81 217 SER A C 1
ATOM 1598 O O . SER A 1 217 ? 18.428 -5.308 -28.529 1.00 77.81 217 SER A O 1
ATOM 1600 N N . ALA A 1 218 ? 17.048 -6.795 -27.558 1.00 73.75 218 ALA A N 1
ATOM 1601 C CA . ALA A 1 218 ? 17.377 -7.901 -28.459 1.00 73.75 218 ALA A CA 1
ATOM 1602 C C . ALA A 1 218 ? 16.965 -7.612 -29.916 1.00 73.75 218 ALA A C 1
ATOM 1604 O O . ALA A 1 218 ? 17.728 -7.884 -30.841 1.00 73.75 218 ALA A O 1
ATOM 1605 N N . THR A 1 219 ? 15.799 -6.989 -30.122 1.00 69.50 219 THR A N 1
ATOM 1606 C CA . THR A 1 219 ? 15.293 -6.634 -31.462 1.00 69.50 219 THR A CA 1
ATOM 1607 C C . THR A 1 219 ? 16.120 -5.523 -32.123 1.00 69.50 219 THR A C 1
ATOM 1609 O O . THR A 1 219 ? 16.314 -5.528 -33.335 1.00 69.50 219 THR A O 1
ATOM 1612 N N . SER A 1 220 ? 16.656 -4.574 -31.347 1.00 65.25 220 SER A N 1
ATOM 1613 C CA . SER A 1 220 ? 17.579 -3.561 -31.881 1.00 65.25 220 SER A CA 1
ATOM 1614 C C . SER A 1 220 ? 18.947 -4.126 -32.276 1.00 65.25 220 SER A C 1
ATOM 1616 O O . SER A 1 220 ? 19.586 -3.575 -33.169 1.00 65.25 220 SER A O 1
ATOM 1618 N N . ALA A 1 221 ? 19.390 -5.216 -31.641 1.00 60.16 221 ALA A N 1
ATOM 1619 C CA . ALA A 1 221 ? 20.671 -5.858 -31.936 1.00 60.16 221 ALA A CA 1
ATOM 1620 C C . ALA A 1 221 ? 20.607 -6.811 -33.144 1.00 60.16 221 ALA A C 1
ATOM 1622 O O . ALA A 1 221 ? 21.627 -7.054 -33.782 1.00 60.16 221 ALA A O 1
ATOM 1623 N N . SER A 1 222 ? 19.424 -7.340 -33.474 1.00 57.69 222 SER A N 1
ATOM 1624 C CA . SER A 1 222 ? 19.235 -8.317 -34.551 1.00 57.69 222 SER A CA 1
ATOM 1625 C C . SER A 1 222 ? 18.940 -7.713 -35.925 1.00 57.69 222 SER A C 1
ATOM 1627 O O . SER A 1 222 ? 18.705 -8.474 -36.857 1.00 57.69 222 SER A O 1
ATOM 1629 N N . ASN A 1 223 ? 18.958 -6.386 -36.086 1.00 51.72 223 ASN A N 1
ATOM 1630 C CA . ASN A 1 223 ? 18.756 -5.747 -37.387 1.00 51.72 223 ASN A CA 1
ATOM 1631 C C . ASN A 1 223 ? 20.062 -5.865 -38.207 1.00 51.72 223 ASN A C 1
ATOM 1633 O O . ASN A 1 223 ? 21.015 -5.136 -37.910 1.00 51.72 223 ASN A O 1
ATOM 1637 N N . PRO A 1 224 ? 20.172 -6.765 -39.209 1.00 48.19 224 PRO A N 1
ATOM 1638 C CA . PRO A 1 224 ? 21.385 -6.849 -39.997 1.00 48.19 224 PRO A CA 1
ATOM 1639 C C . PRO A 1 224 ? 21.400 -5.628 -40.914 1.00 48.19 224 PRO A C 1
ATOM 1641 O O . PRO A 1 224 ? 20.525 -5.449 -41.761 1.00 48.19 224 PRO A O 1
ATOM 1644 N N . ALA A 1 225 ? 22.391 -4.761 -40.732 1.00 49.84 225 ALA A N 1
ATOM 1645 C CA . ALA A 1 225 ? 22.737 -3.755 -41.721 1.00 49.84 225 ALA A CA 1
ATOM 1646 C C . ALA A 1 225 ? 23.234 -4.477 -42.987 1.00 49.84 225 ALA A C 1
ATOM 1648 O O . ALA A 1 225 ? 24.428 -4.697 -43.173 1.00 49.84 225 ALA A O 1
ATOM 1649 N N . SER A 1 226 ? 22.303 -4.907 -43.836 1.00 44.75 226 SER A N 1
ATOM 1650 C CA . SER A 1 226 ? 22.589 -5.432 -45.164 1.00 44.75 226 SER A CA 1
ATOM 1651 C C . SER A 1 226 ? 22.488 -4.309 -46.195 1.00 44.75 226 SER A C 1
ATOM 1653 O O . SER A 1 226 ? 21.409 -3.788 -46.458 1.00 44.75 226 SER A O 1
ATOM 1655 N N . ALA A 1 227 ? 23.647 -4.044 -46.803 1.00 47.66 227 ALA A N 1
ATOM 1656 C CA . ALA A 1 227 ? 23.914 -3.369 -48.075 1.00 47.66 227 ALA A CA 1
ATOM 1657 C C . ALA A 1 227 ? 23.869 -1.821 -48.138 1.00 47.66 227 ALA A C 1
ATOM 1659 O O . ALA A 1 227 ? 22.909 -1.188 -47.699 1.00 47.66 227 ALA A O 1
ATOM 1660 N N . PRO A 1 228 ? 24.882 -1.190 -48.774 1.00 46.34 228 PRO A N 1
ATOM 1661 C CA . PRO A 1 228 ? 24.824 0.208 -49.168 1.00 46.34 228 PRO A CA 1
ATOM 1662 C C . PRO A 1 228 ? 24.020 0.323 -50.471 1.00 46.34 228 PRO A C 1
ATOM 1664 O O . PRO A 1 228 ? 24.484 -0.089 -51.530 1.00 46.34 228 PRO A O 1
ATOM 1667 N N . SER A 1 229 ? 22.813 0.887 -50.424 1.00 45.72 229 SER A N 1
ATOM 1668 C CA . SER A 1 229 ? 22.114 1.315 -51.639 1.00 45.72 229 SER A CA 1
ATOM 1669 C C . SER A 1 229 ? 22.404 2.792 -51.894 1.00 45.72 229 SER A C 1
ATOM 1671 O O . SER A 1 229 ? 21.838 3.673 -51.244 1.00 45.72 229 SER A O 1
ATOM 1673 N N . THR A 1 230 ? 23.276 3.078 -52.858 1.00 47.50 230 THR A N 1
ATOM 1674 C CA . THR A 1 230 ? 23.331 4.385 -53.519 1.00 47.50 230 THR A CA 1
ATOM 1675 C C . THR A 1 230 ? 22.037 4.593 -54.297 1.00 47.50 230 THR A C 1
ATOM 1677 O O . THR A 1 230 ? 21.900 4.110 -55.417 1.00 47.50 230 THR A O 1
ATOM 1680 N N . ALA A 1 231 ? 21.084 5.305 -53.704 1.00 40.69 231 ALA A N 1
ATOM 1681 C CA . ALA A 1 231 ? 19.987 5.928 -54.430 1.00 40.69 231 ALA A CA 1
ATOM 1682 C C . ALA A 1 231 ? 19.519 7.164 -53.657 1.00 40.69 231 ALA A C 1
ATOM 1684 O O . ALA A 1 231 ? 19.030 7.080 -52.532 1.00 40.69 231 ALA A O 1
ATOM 1685 N N . ALA A 1 232 ? 19.714 8.327 -54.274 1.00 48.12 232 ALA A N 1
ATOM 1686 C CA . ALA A 1 232 ? 19.162 9.589 -53.826 1.00 48.12 232 ALA A CA 1
ATOM 1687 C C . ALA A 1 232 ? 17.630 9.535 -53.878 1.00 48.12 232 ALA A C 1
ATOM 1689 O O . ALA A 1 232 ? 17.052 9.237 -54.921 1.00 48.12 232 ALA A O 1
ATOM 1690 N N . SER A 1 233 ? 16.960 9.852 -52.771 1.00 38.78 233 SER A N 1
ATOM 1691 C CA . SER A 1 233 ? 15.545 10.229 -52.753 1.00 38.78 233 SER A CA 1
ATOM 1692 C C . SER A 1 233 ? 15.268 11.041 -51.494 1.00 38.78 233 SER A C 1
ATOM 1694 O O . SER A 1 233 ? 15.450 10.560 -50.376 1.00 38.78 233 SER A O 1
ATOM 1696 N N . ALA A 1 234 ? 14.835 12.286 -51.683 1.00 50.69 234 ALA A N 1
ATOM 1697 C CA . ALA A 1 234 ? 14.281 13.113 -50.626 1.00 50.69 234 ALA A CA 1
ATOM 1698 C C . ALA A 1 234 ? 13.088 12.384 -49.990 1.00 50.69 234 ALA A C 1
ATOM 1700 O O . ALA A 1 234 ? 12.133 12.035 -50.679 1.00 50.69 234 ALA A O 1
ATOM 1701 N N . SER A 1 235 ? 13.142 12.153 -48.679 1.00 39.22 235 SER A N 1
ATOM 1702 C CA . SER A 1 235 ? 12.019 11.603 -47.927 1.00 39.22 235 SER A CA 1
ATOM 1703 C C . SER A 1 235 ? 11.850 12.385 -46.638 1.00 39.22 235 SER A C 1
ATOM 1705 O O . SER A 1 235 ? 12.772 12.500 -45.831 1.00 39.22 235 SER A O 1
ATOM 1707 N N . ALA A 1 236 ? 10.649 12.937 -46.482 1.00 41.53 236 ALA A N 1
ATOM 1708 C CA . ALA A 1 236 ? 10.193 13.665 -45.316 1.00 41.53 236 ALA A CA 1
ATOM 1709 C C . ALA A 1 236 ? 10.561 12.923 -44.025 1.00 41.53 236 ALA A C 1
ATOM 1711 O O . ALA A 1 236 ? 10.353 11.712 -43.899 1.00 41.53 236 ALA A O 1
ATOM 1712 N N . ALA A 1 237 ? 11.103 13.676 -43.068 1.00 40.84 237 ALA A N 1
ATOM 1713 C CA . ALA A 1 237 ? 11.445 13.215 -41.735 1.00 40.84 237 ALA A CA 1
ATOM 1714 C C . ALA A 1 237 ? 10.172 12.814 -40.975 1.00 40.84 237 ALA A C 1
ATOM 1716 O O . ALA A 1 237 ? 9.634 13.568 -40.167 1.00 40.84 237 ALA A O 1
ATOM 1717 N N . ASN A 1 238 ? 9.675 11.605 -41.228 1.00 43.00 238 ASN A N 1
ATOM 1718 C CA . ASN A 1 238 ? 8.689 10.983 -40.368 1.00 43.00 238 ASN A CA 1
ATOM 1719 C C . ASN A 1 238 ? 9.441 10.533 -39.113 1.00 43.00 238 ASN A C 1
ATOM 1721 O O . ASN A 1 238 ? 10.088 9.484 -39.101 1.00 43.00 238 ASN A O 1
ATOM 1725 N N . LYS A 1 239 ? 9.447 11.390 -38.086 1.00 44.47 239 LYS A N 1
ATOM 1726 C CA . LYS A 1 239 ? 10.041 11.119 -36.775 1.00 44.47 239 LYS A CA 1
ATOM 1727 C C . LYS A 1 239 ? 9.377 9.853 -36.237 1.00 44.47 239 LYS A C 1
ATOM 1729 O O . LYS A 1 239 ? 8.278 9.912 -35.695 1.00 44.47 239 LYS A O 1
ATOM 1734 N N . ARG A 1 240 ? 10.013 8.695 -36.455 1.00 44.47 240 ARG A N 1
ATOM 1735 C CA . ARG A 1 240 ? 9.545 7.392 -35.977 1.00 44.47 240 ARG A CA 1
ATOM 1736 C C . ARG A 1 240 ? 9.491 7.494 -34.458 1.00 44.47 240 ARG A C 1
ATOM 1738 O O . ARG A 1 240 ? 10.512 7.390 -33.786 1.00 44.47 240 ARG A O 1
ATOM 1745 N N . VAL A 1 241 ? 8.308 7.775 -33.921 1.00 49.12 241 VAL A N 1
ATOM 1746 C CA . VAL A 1 241 ? 8.051 7.649 -32.491 1.00 49.12 241 VAL A CA 1
ATOM 1747 C C . VAL A 1 241 ? 8.289 6.179 -32.192 1.00 49.12 241 VAL A C 1
ATOM 1749 O O . VAL A 1 241 ? 7.506 5.326 -32.614 1.00 49.12 241 VAL A O 1
ATOM 1752 N N . VAL A 1 242 ? 9.419 5.874 -31.556 1.00 55.41 242 VAL A N 1
ATOM 1753 C CA . VAL A 1 242 ? 9.704 4.533 -31.053 1.00 55.41 242 VAL A CA 1
ATOM 1754 C C . VAL A 1 242 ? 8.579 4.227 -30.072 1.00 55.41 242 VAL A C 1
ATOM 1756 O O . VAL A 1 242 ? 8.520 4.805 -28.987 1.00 55.41 242 VAL A O 1
ATOM 1759 N N . ARG A 1 243 ? 7.616 3.400 -30.494 1.00 58.47 243 ARG A N 1
ATOM 1760 C CA . ARG A 1 243 ? 6.536 2.956 -29.617 1.00 58.47 243 ARG A CA 1
ATOM 1761 C C . ARG A 1 243 ? 7.172 2.055 -28.576 1.00 58.47 243 ARG A C 1
ATOM 1763 O O . ARG A 1 243 ? 7.557 0.930 -28.875 1.00 58.47 243 ARG A O 1
ATOM 1770 N N . VAL A 1 244 ? 7.312 2.579 -27.369 1.00 69.94 244 VAL A N 1
ATOM 1771 C CA . VAL A 1 244 ? 7.700 1.780 -26.217 1.00 69.94 244 VAL A CA 1
ATOM 1772 C C . VAL A 1 244 ? 6.568 0.789 -25.958 1.00 69.94 244 VAL A C 1
ATOM 1774 O O . VAL A 1 244 ? 5.433 1.198 -25.719 1.00 69.94 244 VAL A O 1
ATOM 1777 N N . SER A 1 245 ? 6.859 -0.506 -26.077 1.00 76.62 245 SER A N 1
ATOM 1778 C CA . SER A 1 245 ? 5.874 -1.557 -25.827 1.00 76.62 245 SER A CA 1
ATOM 1779 C C . SER A 1 245 ? 5.596 -1.632 -24.328 1.00 76.62 245 SER A C 1
ATOM 1781 O O . SER A 1 245 ? 6.456 -2.057 -23.559 1.00 76.62 245 SER A O 1
ATOM 1783 N N . VAL A 1 246 ? 4.408 -1.196 -23.912 1.00 83.75 246 VAL A N 1
ATOM 1784 C CA . VAL A 1 246 ? 3.932 -1.309 -22.530 1.00 83.75 246 VAL A CA 1
ATOM 1785 C C . VAL A 1 246 ? 2.995 -2.522 -22.453 1.00 83.75 246 VAL A C 1
ATOM 1787 O O . VAL A 1 246 ? 2.052 -2.584 -23.246 1.00 83.75 246 VAL A O 1
ATOM 1790 N N . PRO A 1 247 ? 3.232 -3.494 -21.553 1.00 84.81 247 PRO A N 1
ATOM 1791 C CA . PRO A 1 247 ? 2.334 -4.631 -21.378 1.00 84.81 247 PRO A CA 1
ATOM 1792 C C . PRO A 1 247 ? 0.955 -4.194 -20.857 1.00 84.81 247 PRO A C 1
ATOM 1794 O O . PRO A 1 247 ? 0.800 -3.113 -20.288 1.00 84.81 247 PRO A O 1
ATOM 1797 N N . ALA A 1 248 ? -0.049 -5.056 -21.014 1.00 86.69 248 ALA A N 1
ATOM 1798 C CA . ALA A 1 248 ? -1.340 -4.867 -20.360 1.00 86.69 248 ALA A CA 1
ATOM 1799 C C . ALA A 1 248 ? -1.228 -5.064 -18.838 1.00 86.69 248 ALA A C 1
ATOM 1801 O O . ALA A 1 248 ? -0.309 -5.730 -18.353 1.00 86.69 248 ALA A O 1
ATOM 1802 N N . CYS A 1 249 ? -2.190 -4.515 -18.094 1.00 88.38 249 CYS A N 1
ATOM 1803 C CA . CYS A 1 249 ? -2.299 -4.760 -16.661 1.00 88.38 249 CYS A CA 1
ATOM 1804 C C . CYS A 1 249 ? -2.467 -6.260 -16.382 1.00 88.38 249 CYS A C 1
ATOM 1806 O O . CYS A 1 249 ? -3.270 -6.909 -17.060 1.00 88.38 249 CYS A O 1
ATOM 1808 N N . PRO A 1 250 ? -1.760 -6.814 -15.387 1.00 81.50 250 PRO A N 1
ATOM 1809 C CA . PRO A 1 250 ? -1.981 -8.190 -14.980 1.00 81.50 250 PRO A CA 1
ATOM 1810 C C . PRO A 1 250 ? -3.409 -8.326 -14.448 1.00 81.50 250 PRO A C 1
ATOM 1812 O O . PRO A 1 250 ? -3.810 -7.619 -13.523 1.00 81.50 250 PRO A O 1
ATOM 1815 N N . SER A 1 251 ? -4.191 -9.217 -15.054 1.00 70.88 251 SER A N 1
ATOM 1816 C CA . SER A 1 251 ? -5.489 -9.616 -14.519 1.00 70.88 251 SER A CA 1
ATOM 1817 C C . SER A 1 251 ? -5.277 -10.449 -13.259 1.00 70.88 251 SER A C 1
ATOM 1819 O O . SER A 1 251 ? -4.383 -11.295 -13.224 1.00 70.88 251 SER A O 1
ATOM 1821 N N 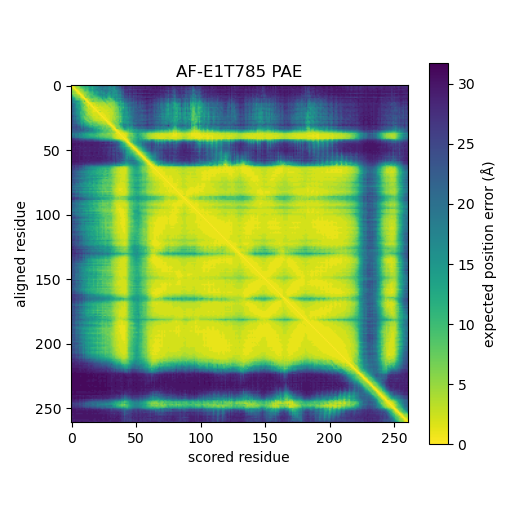. GLU A 1 252 ? -6.110 -10.237 -12.243 1.00 56.34 252 GLU A N 1
ATOM 1822 C CA . GLU A 1 252 ? -6.130 -11.074 -11.047 1.00 56.34 252 GLU A CA 1
ATOM 1823 C C . GLU A 1 252 ? -6.337 -12.537 -11.464 1.00 56.34 252 GLU A C 1
ATOM 1825 O O . GLU A 1 252 ? -7.386 -12.903 -11.995 1.00 56.34 252 GLU A O 1
ATOM 1830 N N . VAL A 1 253 ? -5.319 -13.380 -11.274 1.00 45.22 253 VAL A N 1
ATOM 1831 C CA . VAL A 1 253 ? -5.523 -14.827 -11.323 1.00 45.22 253 VAL A CA 1
ATOM 1832 C C . VAL A 1 253 ? -6.356 -15.127 -10.090 1.00 45.22 253 VAL A C 1
ATOM 1834 O O . VAL A 1 253 ? -5.836 -15.043 -8.980 1.00 45.22 253 VAL A O 1
ATOM 1837 N N . ALA A 1 254 ? -7.652 -15.378 -10.280 1.00 37.53 254 ALA A N 1
ATOM 1838 C CA . ALA A 1 254 ? -8.575 -15.708 -9.206 1.00 37.53 254 ALA A CA 1
ATOM 1839 C C . ALA A 1 254 ? -7.976 -16.848 -8.370 1.00 37.53 254 ALA A C 1
ATOM 1841 O O . ALA A 1 254 ? -7.974 -18.008 -8.787 1.00 37.53 254 ALA A O 1
ATOM 1842 N N . ALA A 1 255 ? -7.419 -16.508 -7.206 1.00 38.28 255 ALA A N 1
ATOM 1843 C CA . ALA A 1 255 ? -7.012 -17.491 -6.223 1.00 38.28 255 ALA A CA 1
ATOM 1844 C C . ALA A 1 255 ? -8.292 -18.227 -5.821 1.00 38.28 255 ALA A C 1
ATOM 1846 O O . ALA A 1 255 ? -9.238 -17.612 -5.327 1.00 38.28 255 ALA A O 1
ATOM 1847 N N . GLY A 1 256 ? -8.347 -19.514 -6.168 1.00 30.55 256 GLY A N 1
ATOM 1848 C CA . GLY A 1 256 ? -9.550 -20.331 -6.135 1.00 30.55 256 GLY A CA 1
ATOM 1849 C C . GLY A 1 256 ? -10.342 -20.159 -4.846 1.00 30.55 256 GLY A C 1
ATOM 1850 O O . GLY A 1 256 ? -9.804 -20.250 -3.744 1.00 30.55 256 GLY A O 1
ATOM 1851 N N . SER A 1 257 ? -11.643 -19.933 -5.012 1.00 33.25 257 SER A N 1
ATOM 1852 C CA . SER A 1 257 ? -12.629 -20.056 -3.950 1.00 33.25 257 SER A CA 1
ATOM 1853 C C . SER A 1 257 ? -12.559 -21.489 -3.414 1.00 33.25 257 SER A C 1
ATOM 1855 O O . SER A 1 257 ? -13.104 -22.418 -4.009 1.00 33.25 257 SER A O 1
ATOM 1857 N N . VAL A 1 258 ? -11.820 -21.697 -2.322 1.00 34.03 258 VAL A N 1
ATOM 1858 C CA . VAL A 1 258 ? -11.931 -22.921 -1.531 1.00 34.03 258 VAL A CA 1
ATOM 1859 C C . VAL A 1 258 ? -13.267 -22.814 -0.813 1.00 34.03 258 VAL A C 1
ATOM 1861 O O . VAL A 1 258 ? -13.392 -22.168 0.224 1.00 34.03 258 VAL A O 1
ATOM 1864 N N . ALA A 1 259 ? -14.286 -23.396 -1.439 1.00 32.84 259 ALA A N 1
ATOM 1865 C CA . ALA A 1 259 ? -15.572 -23.638 -0.820 1.00 32.84 259 ALA A CA 1
ATOM 1866 C C . ALA A 1 259 ? -15.346 -24.509 0.423 1.00 32.84 259 ALA A C 1
ATOM 1868 O O . ALA A 1 259 ? -15.024 -25.693 0.316 1.00 32.84 259 ALA A O 1
ATOM 1869 N N . VAL A 1 260 ? -15.493 -23.907 1.600 1.00 35.75 260 VAL A N 1
ATOM 1870 C CA . VAL A 1 260 ? -15.658 -24.647 2.849 1.00 35.75 260 VAL A CA 1
ATOM 1871 C C . VAL A 1 260 ? -17.057 -25.262 2.794 1.00 35.75 260 VAL A C 1
ATOM 1873 O O . VAL A 1 260 ? -18.053 -24.539 2.777 1.00 35.75 260 VAL A O 1
ATOM 1876 N N . ARG A 1 261 ? -17.106 -26.589 2.658 1.00 36.03 261 ARG A N 1
ATOM 1877 C CA . ARG A 1 261 ? -18.278 -27.407 2.983 1.00 36.03 261 ARG A CA 1
ATOM 1878 C C . ARG A 1 261 ? -18.274 -27.727 4.468 1.00 36.03 261 ARG A C 1
ATOM 1880 O O . ARG A 1 261 ? -17.160 -27.908 5.006 1.00 36.03 261 ARG A O 1
#